Protein AF-A0A536SD95-F1 (afdb_monomer_lite)

Radius of gyration: 27.71 Å; chains: 1; bounding box: 67×30×99 Å

pLDDT: mean 90.05, std 9.49, range [51.19, 98.31]

Secondary structure (DSSP, 8-state):
-HHHHHHHHHHHHHHHHHHHHHHHHHHHHHHHHHHHHHHHHHHHHHHHHHHHHTTS---HHHHHHHHHHHHHHHHHHHHHHHHS--TT-HHHHHHHHHHHHHHHHHHHHHHHHHHHHHHHHHHHHHHHHHHHH-SS--HHHHHHHHHHHHHHHHHHHHHHHHHHHHHHHHHHHHHHHHHHHHHH-GGGSPPHHHHHHHHHHHHHHHHHHHHHHHHHHHHT---

Foldseek 3Di:
DVVVVVVVVVVVVVVVVVVVVVVVLVVLLVVLLVLLLVLQLLLQVLLQVLLCLVVDPDDLVVNLVSLVVSLVSLVVSLVVLVVDDCVSPVLLSVLSNLLSVLSSQLSNLSSQLSVLVVQLVVLLVVLVCLLPPDPDCDPVSLVVNVVSLVSNVVSLVSNLVSLVSNLVSLVCNVVSLVSNCVRNNNVSHHDNVSSVVSSVVSVVVNVVSVVSSVVSVVSSPDD

Sequence (223 aa):
MTTRTAALLAAALAIAAALGYWGVSAYRKSELQKAVTALVEDTSERLQAAFAIETGTAPADQTVGRLDDHAQEVDKHVLELRGMSASPNRALVDAAEEYMLTVRQILRNQAASHRYRIQVSASDRALRDHMRAAKRRSASWIQEALRAKDRLEKDYFDYRLSAEALARLLESYPDARKKLALHVGGALLADEAAATSARRRALDSARRLAGEVERARQLAAVR

Structure (mmCIF, N/CA/C/O backbone):
data_AF-A0A536SD95-F1
#
_entry.id   AF-A0A536SD95-F1
#
loop_
_atom_site.group_PDB
_atom_site.id
_atom_site.type_symbol
_atom_site.label_atom_id
_atom_site.label_alt_id
_atom_site.label_comp_id
_atom_site.label_asym_id
_atom_site.label_entity_id
_atom_site.label_seq_id
_atom_site.pdbx_PDB_ins_code
_atom_site.Cartn_x
_atom_site.Cartn_y
_atom_site.Cartn_z
_atom_site.occupancy
_atom_site.B_iso_or_equiv
_atom_site.auth_seq_id
_atom_site.auth_comp_id
_atom_site.auth_asym_id
_atom_site.auth_atom_id
_atom_site.pdbx_PDB_model_num
ATOM 1 N N . MET A 1 1 ? 35.211 -13.526 -63.429 1.00 54.09 1 MET A N 1
ATOM 2 C CA . MET A 1 1 ? 35.170 -12.218 -62.725 1.00 54.09 1 MET A CA 1
ATOM 3 C C . MET A 1 1 ? 33.803 -11.887 -62.116 1.00 54.09 1 MET A C 1
ATOM 5 O O . MET A 1 1 ? 33.770 -11.141 -61.150 1.00 54.09 1 MET A O 1
ATOM 9 N N . THR A 1 2 ? 32.700 -12.469 -62.597 1.00 59.84 2 THR A N 1
ATOM 10 C CA . THR A 1 2 ? 31.317 -12.246 -62.118 1.00 59.84 2 THR A CA 1
ATOM 11 C C . THR A 1 2 ? 31.001 -12.808 -60.724 1.00 59.84 2 THR A C 1
ATOM 13 O O . THR A 1 2 ? 30.178 -12.255 -60.005 1.00 59.84 2 THR A O 1
ATOM 16 N N . THR A 1 3 ? 31.675 -13.876 -60.294 1.00 65.00 3 THR A N 1
ATOM 17 C CA . THR A 1 3 ? 31.452 -14.509 -58.980 1.00 65.00 3 THR A CA 1
ATOM 18 C C . THR A 1 3 ? 31.991 -13.690 -57.806 1.00 65.00 3 THR A C 1
ATOM 20 O O . THR A 1 3 ? 31.385 -13.666 -56.738 1.00 65.00 3 THR A O 1
ATOM 23 N N . ARG A 1 4 ? 33.105 -12.970 -57.994 1.00 67.19 4 ARG A N 1
ATOM 24 C CA . ARG A 1 4 ? 33.745 -12.171 -56.934 1.00 67.19 4 ARG A CA 1
ATOM 25 C C . ARG A 1 4 ? 32.971 -10.884 -56.638 1.00 67.19 4 ARG A C 1
ATOM 27 O O . ARG A 1 4 ? 32.841 -10.510 -55.479 1.00 67.19 4 ARG A O 1
ATOM 34 N N . THR A 1 5 ? 32.419 -10.238 -57.663 1.00 71.75 5 THR A N 1
ATOM 35 C CA . THR A 1 5 ? 31.546 -9.064 -57.507 1.00 71.75 5 THR A CA 1
ATOM 36 C C . THR A 1 5 ? 30.199 -9.434 -56.888 1.00 71.75 5 THR A C 1
ATOM 38 O O . THR A 1 5 ? 29.742 -8.729 -55.994 1.00 71.75 5 THR A O 1
ATOM 41 N N . ALA A 1 6 ? 29.605 -10.571 -57.269 1.00 71.12 6 ALA A N 1
ATOM 42 C CA . ALA A 1 6 ? 28.384 -11.078 -56.638 1.00 71.12 6 ALA A CA 1
ATOM 43 C C . ALA A 1 6 ? 28.584 -11.409 -55.145 1.00 71.12 6 ALA A C 1
ATOM 45 O O . ALA A 1 6 ? 27.753 -11.038 -54.318 1.00 71.12 6 ALA A O 1
ATOM 46 N N . ALA A 1 7 ? 29.710 -12.036 -54.781 1.00 74.88 7 ALA A N 1
ATOM 47 C CA . ALA A 1 7 ? 30.043 -12.324 -53.384 1.00 74.88 7 ALA A CA 1
ATOM 48 C C . ALA A 1 7 ? 30.260 -11.048 -52.549 1.00 74.88 7 ALA A C 1
ATOM 50 O O . ALA A 1 7 ? 29.804 -10.974 -51.410 1.00 74.88 7 ALA A O 1
ATOM 51 N N . LEU A 1 8 ? 30.908 -10.024 -53.117 1.00 79.56 8 LEU A N 1
ATOM 52 C CA . LEU A 1 8 ? 31.101 -8.732 -52.450 1.00 79.56 8 LEU A CA 1
ATOM 53 C C . LEU A 1 8 ? 29.779 -7.980 -52.248 1.00 79.56 8 LEU A C 1
ATOM 55 O O . LEU A 1 8 ? 29.567 -7.406 -51.183 1.00 79.56 8 LEU A O 1
ATOM 59 N N . LEU A 1 9 ? 28.873 -8.020 -53.229 1.00 79.12 9 LEU A N 1
ATOM 60 C CA . LEU A 1 9 ? 27.541 -7.422 -53.106 1.00 79.12 9 LEU A CA 1
ATOM 61 C C . LEU A 1 9 ? 26.692 -8.140 -52.052 1.00 79.12 9 LEU A C 1
ATOM 63 O O . LEU A 1 9 ? 26.073 -7.478 -51.225 1.00 79.12 9 LEU A O 1
ATOM 67 N N . ALA A 1 10 ? 26.710 -9.475 -52.026 1.00 80.69 10 ALA A N 1
ATOM 68 C CA . ALA A 1 10 ? 26.014 -10.253 -51.003 1.00 80.69 10 ALA A CA 1
ATOM 69 C C . ALA A 1 10 ? 26.562 -9.970 -49.593 1.00 80.69 10 ALA A C 1
ATOM 71 O O . ALA A 1 10 ? 25.786 -9.777 -48.658 1.00 80.69 10 ALA A O 1
ATOM 72 N N . ALA A 1 11 ? 27.888 -9.875 -49.443 1.00 78.62 11 ALA A N 1
ATOM 73 C CA . ALA A 1 11 ? 28.524 -9.521 -48.176 1.00 78.62 11 ALA A CA 1
ATOM 74 C C . ALA A 1 11 ? 28.156 -8.098 -47.722 1.00 78.62 11 ALA A C 1
ATOM 76 O O . ALA A 1 11 ? 27.801 -7.900 -46.562 1.00 78.62 11 ALA A O 1
ATOM 77 N N . ALA A 1 12 ? 28.173 -7.117 -48.629 1.00 77.94 12 ALA A N 1
ATOM 78 C CA . ALA A 1 12 ? 27.770 -5.745 -48.323 1.00 77.94 12 ALA A CA 1
ATOM 79 C C . ALA A 1 12 ? 26.296 -5.661 -47.890 1.00 77.94 12 ALA A C 1
ATOM 81 O O . ALA A 1 12 ? 25.977 -4.971 -46.922 1.00 77.94 12 ALA A O 1
ATOM 82 N N . LEU A 1 13 ? 25.409 -6.409 -48.555 1.00 81.38 13 LEU A N 1
ATOM 83 C CA . LEU A 1 13 ? 23.988 -6.463 -48.209 1.00 81.38 13 LEU A CA 1
ATOM 84 C C . LEU A 1 13 ? 23.762 -7.119 -46.839 1.00 81.38 13 LEU A C 1
ATOM 86 O O . LEU A 1 13 ? 22.971 -6.620 -46.044 1.00 81.38 13 LEU A O 1
ATOM 90 N N . ALA A 1 14 ? 24.497 -8.194 -46.536 1.00 80.19 14 ALA A N 1
ATOM 91 C CA . ALA A 1 14 ? 24.448 -8.857 -45.236 1.00 80.19 14 ALA A CA 1
ATOM 92 C C . ALA A 1 14 ? 24.933 -7.939 -44.102 1.00 80.19 14 ALA A C 1
ATOM 94 O O . ALA A 1 14 ? 24.302 -7.879 -43.049 1.00 80.19 14 ALA A O 1
ATOM 95 N N . ILE A 1 15 ? 26.009 -7.177 -44.326 1.00 78.44 15 ILE A N 1
ATOM 96 C CA . ILE A 1 15 ? 26.527 -6.202 -43.355 1.00 78.44 15 ILE A CA 1
ATOM 97 C C . ILE A 1 15 ? 25.525 -5.060 -43.148 1.00 78.44 15 ILE A C 1
ATOM 99 O O . ILE A 1 15 ? 25.230 -4.711 -42.007 1.00 78.44 15 ILE A O 1
ATOM 103 N N . ALA A 1 16 ? 24.958 -4.506 -44.223 1.00 74.88 16 ALA A N 1
ATOM 104 C CA . ALA A 1 16 ? 23.955 -3.446 -44.129 1.00 74.88 16 ALA A CA 1
ATOM 105 C C . ALA A 1 16 ? 22.689 -3.918 -43.392 1.00 74.88 16 ALA A C 1
ATOM 107 O O . ALA A 1 16 ? 22.180 -3.210 -42.524 1.00 74.88 16 ALA A O 1
ATOM 108 N N . ALA A 1 17 ? 22.219 -5.136 -43.678 1.00 75.75 17 ALA A N 1
ATOM 109 C CA . ALA A 1 17 ? 21.091 -5.745 -42.979 1.00 75.75 17 ALA A CA 1
ATOM 110 C C . ALA A 1 17 ? 21.399 -5.994 -41.494 1.00 75.75 17 ALA A C 1
ATOM 112 O O . ALA A 1 17 ? 20.564 -5.700 -40.638 1.00 75.75 17 ALA A O 1
ATOM 113 N N . ALA A 1 18 ? 22.605 -6.475 -41.171 1.00 71.75 18 ALA A N 1
ATOM 114 C CA . ALA A 1 18 ? 23.041 -6.665 -39.792 1.00 71.75 18 ALA A CA 1
ATOM 115 C C . ALA A 1 18 ? 23.094 -5.331 -39.032 1.00 71.75 18 ALA A C 1
ATOM 117 O O . ALA A 1 18 ? 22.505 -5.220 -37.960 1.00 71.75 18 ALA A O 1
ATOM 118 N N . LEU A 1 19 ? 23.717 -4.292 -39.595 1.00 77.62 19 LEU A N 1
ATOM 119 C CA . LEU A 1 19 ? 23.784 -2.965 -38.972 1.00 77.62 19 LEU A CA 1
ATOM 120 C C . LEU A 1 19 ? 22.396 -2.331 -38.808 1.00 77.62 19 LEU A C 1
ATOM 122 O O . LEU A 1 19 ? 22.102 -1.771 -37.752 1.00 77.62 19 LEU A O 1
ATOM 126 N N . GLY A 1 20 ? 21.521 -2.474 -39.808 1.00 74.19 20 GLY A N 1
ATOM 127 C CA . GLY A 1 20 ? 20.132 -2.023 -39.732 1.00 74.19 20 GLY A CA 1
ATOM 128 C C . GLY A 1 20 ? 19.352 -2.724 -38.616 1.00 74.19 20 GLY A C 1
ATOM 129 O O . GLY A 1 20 ? 18.688 -2.065 -37.816 1.00 74.19 20 GLY A O 1
ATOM 130 N N . TYR A 1 21 ? 19.483 -4.050 -38.501 1.00 78.38 21 TYR A N 1
ATOM 131 C CA . TYR A 1 21 ? 18.861 -4.827 -37.427 1.00 78.38 21 TYR A CA 1
ATOM 132 C C . TYR A 1 21 ? 19.384 -4.418 -36.043 1.00 78.38 21 TYR A C 1
ATOM 134 O O . TYR A 1 21 ? 18.593 -4.191 -35.125 1.00 78.38 21 TYR A O 1
ATOM 142 N N . TRP A 1 22 ? 20.703 -4.257 -35.896 1.00 80.06 22 TRP A N 1
ATOM 143 C CA . TRP A 1 22 ? 21.323 -3.811 -34.648 1.00 80.06 22 TRP A CA 1
ATOM 144 C C . TRP A 1 22 ? 20.831 -2.420 -34.237 1.00 80.06 22 TRP A C 1
ATOM 146 O O . TRP A 1 22 ? 20.396 -2.252 -33.097 1.00 80.06 22 TRP A O 1
ATOM 156 N N . GLY A 1 23 ? 20.799 -1.459 -35.165 1.00 79.94 23 GLY A N 1
ATOM 157 C CA . GLY A 1 23 ? 20.296 -0.107 -34.909 1.00 79.94 23 GLY A CA 1
ATOM 158 C C . GLY A 1 23 ? 18.837 -0.095 -34.447 1.00 79.94 23 GLY A C 1
ATOM 159 O O . GLY A 1 23 ? 18.516 0.504 -33.420 1.00 79.94 23 GLY A O 1
ATOM 160 N N . VAL A 1 24 ? 17.958 -0.827 -35.141 1.00 82.25 24 VAL A N 1
ATOM 161 C CA . VAL A 1 24 ? 16.538 -0.940 -34.764 1.00 82.25 24 VAL A CA 1
ATOM 162 C C . VAL A 1 24 ? 16.369 -1.646 -33.416 1.00 82.25 24 VAL A C 1
ATOM 164 O O . VAL A 1 24 ? 15.544 -1.227 -32.606 1.00 82.25 24 VAL A O 1
ATOM 167 N N . SER A 1 25 ? 17.146 -2.697 -33.141 1.00 81.81 25 SER A N 1
ATOM 168 C CA . SER A 1 25 ? 17.073 -3.429 -31.870 1.00 81.81 25 SER A CA 1
ATOM 169 C C . SER A 1 25 ? 17.519 -2.574 -30.678 1.00 81.81 25 SER A C 1
ATOM 171 O O . SER A 1 25 ? 16.836 -2.549 -29.652 1.00 81.81 25 SER A O 1
ATOM 173 N N . ALA A 1 26 ? 18.604 -1.808 -30.830 1.00 85.81 26 ALA A N 1
ATOM 174 C CA . ALA A 1 26 ? 19.102 -0.896 -29.808 1.00 85.81 26 ALA A CA 1
ATOM 175 C C . ALA A 1 26 ? 18.113 0.249 -29.556 1.00 85.81 26 ALA A C 1
ATOM 177 O O . ALA A 1 26 ? 17.827 0.569 -28.402 1.00 85.81 26 ALA A O 1
ATOM 178 N N . TYR A 1 27 ? 17.529 0.805 -30.623 1.00 89.12 27 TYR A N 1
ATOM 179 C CA . TYR A 1 27 ? 16.491 1.828 -30.519 1.00 89.12 27 TYR A CA 1
ATOM 180 C C . TYR A 1 27 ? 15.256 1.310 -29.770 1.00 89.12 27 TYR A C 1
ATOM 182 O O . TYR A 1 27 ? 14.852 1.903 -28.774 1.00 89.12 27 TYR A O 1
ATOM 190 N N . ARG A 1 28 ? 14.711 0.149 -30.164 1.00 90.31 28 ARG A N 1
ATOM 191 C CA . ARG A 1 28 ? 13.554 -0.469 -29.486 1.00 90.31 28 ARG A CA 1
ATOM 192 C C . ARG A 1 28 ? 13.826 -0.756 -28.012 1.00 90.31 28 ARG A C 1
ATOM 194 O O . ARG A 1 28 ? 12.944 -0.560 -27.183 1.00 90.31 28 ARG A O 1
ATOM 201 N N . LYS A 1 29 ? 15.037 -1.211 -27.680 1.00 90.88 29 LYS A N 1
ATOM 202 C CA . LYS A 1 29 ? 15.449 -1.437 -26.290 1.00 90.88 29 LYS A CA 1
ATOM 203 C C . LYS A 1 29 ? 15.512 -0.129 -25.498 1.00 90.88 29 LYS A C 1
ATOM 205 O O . LYS A 1 29 ? 15.060 -0.106 -24.359 1.00 90.88 29 LYS A O 1
ATOM 210 N N . SER A 1 30 ? 16.047 0.940 -26.091 1.00 91.75 30 SER A N 1
ATOM 211 C CA . SER A 1 30 ? 16.120 2.259 -25.452 1.00 91.75 30 SER A CA 1
ATOM 212 C C . SER A 1 30 ? 14.734 2.855 -25.211 1.00 91.75 30 SER A C 1
ATOM 214 O O . SER A 1 30 ? 14.469 3.322 -24.107 1.00 91.75 30 SER A O 1
ATOM 216 N N . GLU A 1 31 ? 13.837 2.789 -26.196 1.00 93.88 31 GLU A N 1
ATOM 217 C CA . GLU A 1 31 ? 12.466 3.291 -26.054 1.00 93.88 31 GLU A CA 1
ATOM 218 C C . GLU A 1 31 ? 11.676 2.498 -25.008 1.00 93.88 31 GLU A C 1
ATOM 220 O O . GLU A 1 31 ? 11.050 3.100 -24.138 1.00 93.88 31 GLU A O 1
ATOM 225 N N . LEU A 1 32 ? 11.788 1.162 -25.009 1.00 94.00 32 LEU A N 1
ATOM 226 C CA . LEU A 1 32 ? 11.207 0.331 -23.951 1.00 94.00 32 LEU A CA 1
ATOM 227 C C . LEU A 1 32 ? 11.755 0.730 -22.577 1.00 94.00 32 LEU A C 1
ATOM 229 O O . LEU A 1 32 ? 10.989 0.891 -21.635 1.00 94.00 32 LEU A O 1
ATOM 233 N N . GLN A 1 33 ? 13.072 0.908 -22.455 1.00 95.06 33 GLN A N 1
ATOM 234 C CA . GLN A 1 33 ? 13.683 1.272 -21.182 1.00 95.06 33 GLN A CA 1
ATOM 235 C C . GLN A 1 33 ? 13.178 2.623 -20.673 1.00 95.06 33 GLN A C 1
ATOM 237 O O . GLN A 1 33 ? 12.843 2.720 -19.501 1.00 95.06 33 GLN A O 1
ATOM 242 N N . LYS A 1 34 ? 13.066 3.642 -21.532 1.00 95.62 34 LYS A N 1
ATOM 243 C CA . LYS A 1 34 ? 12.510 4.948 -21.143 1.00 95.62 34 LYS A CA 1
ATOM 244 C C . LYS A 1 34 ? 11.062 4.833 -20.669 1.00 95.62 34 LYS A C 1
ATOM 246 O O . LYS A 1 34 ? 10.736 5.371 -19.617 1.00 95.62 34 LYS A O 1
ATOM 251 N N . ALA A 1 35 ? 10.223 4.118 -21.420 1.00 96.44 35 ALA A N 1
ATOM 252 C CA . ALA A 1 35 ? 8.810 3.952 -21.091 1.00 96.44 35 ALA A CA 1
ATOM 253 C C . ALA A 1 35 ? 8.620 3.212 -19.757 1.00 96.44 35 ALA A C 1
ATOM 255 O O . ALA A 1 35 ? 7.901 3.688 -18.883 1.00 96.44 35 ALA A O 1
ATOM 256 N N . VAL A 1 36 ? 9.329 2.094 -19.557 1.00 97.25 36 VAL A N 1
ATOM 257 C CA . VAL A 1 36 ? 9.274 1.341 -18.294 1.00 97.25 36 VAL A CA 1
ATOM 258 C C . VAL A 1 36 ? 9.801 2.180 -17.131 1.00 97.25 36 VAL A C 1
ATOM 260 O O . VAL A 1 36 ? 9.181 2.197 -16.072 1.00 97.25 36 VAL A O 1
ATOM 263 N N . THR A 1 37 ? 10.911 2.902 -17.316 1.00 96.44 37 THR A N 1
ATOM 264 C CA . THR A 1 37 ? 11.461 3.772 -16.269 1.00 96.44 37 THR A CA 1
ATOM 265 C C . THR A 1 37 ? 10.464 4.849 -15.849 1.00 96.44 37 THR A C 1
ATOM 267 O O . THR A 1 37 ? 10.301 5.047 -1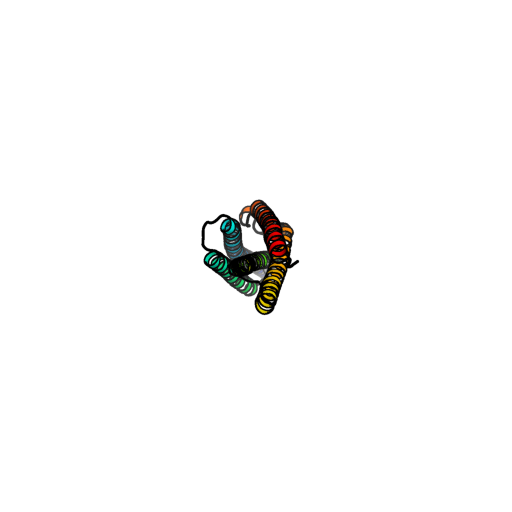4.652 1.00 96.44 37 THR A O 1
ATOM 270 N N . ALA A 1 38 ? 9.751 5.482 -16.786 1.00 97.19 38 ALA A N 1
ATOM 271 C CA . ALA A 1 38 ? 8.742 6.492 -16.459 1.00 97.19 38 ALA A CA 1
ATOM 272 C C . ALA A 1 38 ? 7.589 5.919 -15.612 1.00 97.19 38 ALA A C 1
ATOM 274 O O . ALA A 1 38 ? 7.188 6.522 -14.618 1.00 97.19 38 ALA A O 1
ATOM 275 N N . LEU A 1 39 ? 7.096 4.720 -15.950 1.00 98.00 39 LEU A N 1
ATOM 276 C CA . LEU A 1 39 ? 6.057 4.047 -15.157 1.00 98.00 39 LEU A CA 1
ATOM 277 C C . LEU A 1 39 ? 6.544 3.678 -13.754 1.00 98.00 39 LEU A C 1
ATOM 279 O O . LEU A 1 39 ? 5.796 3.782 -12.778 1.00 98.00 39 LEU A O 1
ATOM 283 N N . VAL A 1 40 ? 7.791 3.221 -13.657 1.00 97.88 40 VAL A N 1
ATOM 284 C CA . VAL A 1 40 ? 8.433 2.848 -12.394 1.00 97.88 40 VAL A CA 1
ATOM 285 C C . VAL A 1 40 ? 8.674 4.070 -11.512 1.00 97.88 40 VAL A C 1
ATOM 287 O O . VAL A 1 40 ? 8.452 3.981 -10.305 1.00 97.88 40 VAL A O 1
ATOM 290 N N . GLU A 1 41 ? 9.111 5.184 -12.091 1.00 97.81 41 GLU A N 1
ATOM 291 C CA . GLU A 1 41 ? 9.349 6.445 -11.391 1.00 97.81 41 GLU A CA 1
ATOM 292 C C . GLU A 1 41 ? 8.052 6.965 -10.765 1.00 97.81 41 GLU A C 1
ATOM 294 O O . GLU A 1 41 ? 7.986 7.072 -9.543 1.00 97.81 41 GLU A O 1
ATOM 299 N N . ASP A 1 42 ? 6.975 7.135 -11.540 1.00 97.75 42 ASP A N 1
ATOM 300 C CA . ASP A 1 42 ? 5.6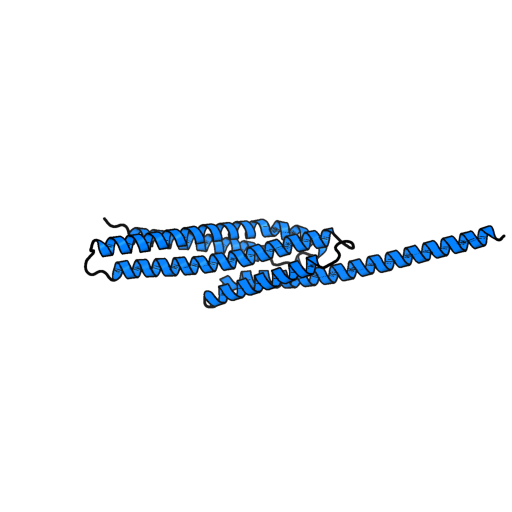89 7.584 -10.981 1.00 97.75 42 ASP A CA 1
ATOM 301 C C . ASP A 1 42 ? 5.131 6.575 -9.950 1.00 97.75 42 ASP A C 1
ATOM 303 O O . ASP A 1 42 ? 4.669 6.961 -8.873 1.00 97.75 42 ASP A O 1
ATOM 307 N N . THR A 1 43 ? 5.263 5.263 -10.194 1.00 98.19 43 THR A N 1
ATOM 308 C CA . THR A 1 43 ? 4.888 4.236 -9.199 1.00 98.19 43 THR A CA 1
ATOM 309 C C . THR A 1 43 ? 5.659 4.410 -7.885 1.00 98.19 43 THR A C 1
ATOM 311 O O . THR A 1 43 ? 5.093 4.267 -6.795 1.00 98.19 43 THR A O 1
ATOM 314 N N . SER A 1 44 ? 6.949 4.727 -7.980 1.00 97.88 44 SER A N 1
ATOM 315 C CA . SER A 1 44 ? 7.832 4.949 -6.837 1.00 97.88 44 SER A CA 1
ATOM 316 C C . SER A 1 44 ? 7.481 6.239 -6.101 1.00 97.88 44 SER A C 1
ATOM 318 O O . SER A 1 44 ? 7.393 6.233 -4.874 1.00 97.88 44 SER A O 1
ATOM 320 N N . GLU A 1 45 ? 7.201 7.325 -6.820 1.00 97.12 45 GLU A N 1
ATOM 321 C CA . GLU A 1 45 ? 6.746 8.591 -6.239 1.00 97.12 45 GLU A CA 1
ATOM 322 C C . GLU A 1 45 ? 5.437 8.419 -5.464 1.00 97.12 45 GLU A C 1
ATOM 324 O O . GLU A 1 45 ? 5.312 8.902 -4.336 1.00 97.12 45 GLU A O 1
ATOM 329 N N . ARG A 1 46 ? 4.479 7.660 -6.009 1.00 97.06 46 ARG A N 1
ATOM 330 C CA . ARG A 1 46 ? 3.216 7.347 -5.323 1.00 97.06 46 ARG A CA 1
ATOM 331 C C . ARG A 1 46 ? 3.429 6.540 -4.053 1.00 97.06 46 ARG A C 1
ATOM 333 O O . ARG A 1 46 ? 2.804 6.830 -3.032 1.00 97.06 46 ARG A O 1
ATOM 340 N N . LEU A 1 47 ? 4.311 5.541 -4.088 1.00 96.88 47 LEU A N 1
ATOM 341 C CA . LEU A 1 47 ? 4.651 4.772 -2.892 1.00 96.88 47 LEU A CA 1
ATOM 342 C C . LEU A 1 47 ? 5.334 5.654 -1.839 1.00 96.88 47 LEU A C 1
ATOM 344 O O . LEU A 1 47 ? 4.986 5.598 -0.659 1.00 96.88 47 LEU A O 1
ATOM 348 N N . GLN A 1 48 ? 6.256 6.515 -2.268 1.00 95.12 48 GLN A N 1
ATOM 349 C CA . GLN A 1 48 ? 6.944 7.456 -1.392 1.00 95.12 48 GLN A CA 1
ATOM 350 C C . GLN A 1 48 ? 5.958 8.440 -0.744 1.00 95.12 48 GLN A C 1
ATOM 352 O O . GLN A 1 48 ? 6.014 8.669 0.468 1.00 95.12 48 GLN A O 1
ATOM 357 N N . ALA A 1 49 ? 5.010 8.972 -1.519 1.00 93.06 49 ALA A N 1
ATOM 358 C CA . ALA A 1 49 ? 3.939 9.823 -1.016 1.00 93.06 49 ALA A CA 1
ATOM 359 C C . ALA A 1 49 ? 3.064 9.073 0.001 1.00 93.06 49 ALA A C 1
ATOM 361 O O . ALA A 1 49 ? 2.775 9.601 1.077 1.00 93.06 49 ALA A O 1
ATOM 362 N N . ALA A 1 50 ? 2.709 7.816 -0.275 1.00 92.75 50 ALA A N 1
ATOM 363 C CA . ALA A 1 50 ? 1.927 6.987 0.639 1.00 92.75 50 ALA A CA 1
ATOM 364 C C . ALA A 1 50 ? 2.637 6.720 1.976 1.00 92.75 50 ALA A C 1
ATOM 366 O O . ALA A 1 50 ? 1.989 6.730 3.029 1.00 92.75 50 ALA A O 1
ATOM 367 N N . PHE A 1 51 ? 3.964 6.566 1.977 1.00 90.75 51 PHE A N 1
ATOM 368 C CA . PHE A 1 51 ? 4.741 6.471 3.216 1.00 90.75 51 PHE A CA 1
ATOM 369 C C . PHE A 1 51 ? 4.679 7.751 4.059 1.00 90.75 51 PHE A C 1
ATOM 371 O O . PHE A 1 51 ? 4.776 7.669 5.287 1.00 90.75 51 PHE A O 1
ATOM 378 N N . ALA A 1 52 ? 4.487 8.914 3.432 1.00 84.44 52 ALA A N 1
ATOM 379 C CA . ALA A 1 52 ? 4.339 10.193 4.120 1.00 84.44 52 ALA A CA 1
ATOM 380 C C . ALA A 1 52 ? 2.912 10.435 4.651 1.00 84.44 52 ALA A C 1
ATOM 382 O O . ALA A 1 52 ? 2.747 11.161 5.633 1.00 84.44 52 ALA A O 1
ATOM 383 N N . ILE A 1 53 ? 1.878 9.804 4.078 1.00 80.19 53 ILE A N 1
ATOM 384 C CA . ILE A 1 53 ? 0.471 10.026 4.467 1.00 80.19 53 ILE A CA 1
ATOM 385 C C . ILE A 1 53 ? 0.217 9.727 5.953 1.00 80.19 53 ILE A C 1
ATOM 387 O O . ILE A 1 53 ? -0.533 10.458 6.600 1.00 80.19 53 ILE A O 1
ATOM 391 N N . GLU A 1 54 ? 0.882 8.725 6.533 1.00 63.50 54 GLU A N 1
ATOM 392 C CA . GLU A 1 54 ? 0.738 8.392 7.962 1.00 63.50 54 GLU A CA 1
ATOM 393 C C . GLU A 1 54 ? 1.226 9.496 8.916 1.00 63.50 54 GLU A C 1
ATOM 395 O O . GLU A 1 54 ? 0.873 9.485 10.095 1.00 63.50 54 GLU A O 1
ATOM 400 N N . THR A 1 55 ? 2.032 10.441 8.424 1.00 55.44 55 THR A N 1
ATOM 401 C CA . THR A 1 55 ? 2.531 11.595 9.193 1.00 55.44 55 THR A CA 1
ATOM 402 C C . THR A 1 55 ? 1.667 12.847 9.034 1.00 55.44 55 THR A C 1
ATOM 404 O O . THR A 1 55 ? 1.883 13.838 9.728 1.00 55.44 55 THR A O 1
ATOM 407 N N . GLY A 1 56 ? 0.684 12.812 8.130 1.00 57.34 56 GLY A N 1
ATOM 408 C CA . GLY A 1 56 ? -0.181 13.947 7.837 1.00 57.34 56 GLY A CA 1
ATOM 409 C C . GLY A 1 56 ? -1.302 14.146 8.860 1.00 57.34 56 GLY A C 1
ATOM 410 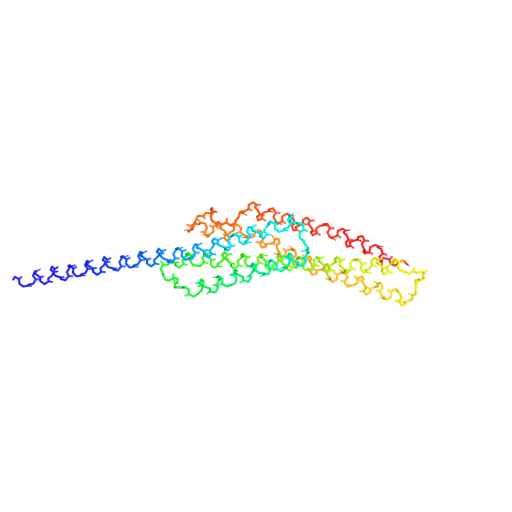O O . GLY A 1 56 ? -1.728 13.223 9.550 1.00 57.34 56 GLY A O 1
ATOM 411 N N . THR A 1 57 ? -1.837 15.366 8.908 1.00 59.22 57 THR A N 1
ATOM 412 C CA . THR A 1 57 ? -2.984 15.759 9.751 1.00 59.22 57 THR A CA 1
ATOM 413 C C . THR A 1 57 ? -4.341 15.574 9.061 1.00 59.22 57 THR A C 1
ATOM 415 O O . THR A 1 57 ? -5.372 15.976 9.598 1.00 59.22 57 THR A O 1
ATOM 418 N N . ALA A 1 58 ? -4.357 14.992 7.859 1.00 69.88 58 ALA A N 1
ATOM 419 C CA . ALA A 1 58 ? -5.561 14.874 7.047 1.00 69.88 58 ALA A CA 1
ATOM 420 C C . ALA A 1 58 ? -6.612 13.940 7.686 1.00 69.88 58 ALA A C 1
ATOM 422 O O . ALA A 1 58 ? -6.244 12.940 8.314 1.00 69.88 58 ALA A O 1
ATOM 423 N N . PRO A 1 59 ? -7.917 14.207 7.477 1.00 75.56 59 PRO A N 1
ATOM 424 C CA . PRO A 1 59 ? -8.989 13.318 7.914 1.00 75.56 59 PRO A CA 1
ATOM 425 C C . PRO A 1 59 ? -8.815 11.887 7.392 1.00 75.56 59 PRO A C 1
ATOM 427 O O . PRO A 1 59 ? -8.337 11.665 6.277 1.00 75.56 59 PRO A O 1
ATOM 430 N N . ALA A 1 60 ? -9.237 10.906 8.192 1.00 76.31 60 ALA A N 1
ATOM 431 C CA . ALA A 1 60 ? -8.993 9.492 7.913 1.00 76.31 60 ALA A CA 1
ATOM 432 C C . ALA A 1 60 ? -9.608 9.020 6.578 1.00 76.31 60 ALA A C 1
ATOM 434 O O . ALA A 1 60 ? -8.952 8.292 5.836 1.00 76.31 60 ALA A O 1
ATOM 435 N N . ASP A 1 61 ? -10.802 9.504 6.224 1.00 78.00 61 ASP A N 1
ATOM 436 C CA . ASP A 1 61 ? -11.478 9.139 4.969 1.00 78.00 61 ASP A CA 1
ATOM 437 C C . ASP A 1 61 ? -10.751 9.688 3.733 1.00 78.00 61 ASP A C 1
ATOM 439 O O . ASP A 1 61 ? -10.587 8.986 2.737 1.00 78.00 61 ASP A O 1
ATOM 443 N N . GLN A 1 62 ? -10.221 10.913 3.816 1.00 85.06 62 GLN A N 1
ATOM 444 C CA . GLN A 1 62 ? -9.404 11.503 2.747 1.00 85.06 62 GLN A CA 1
ATOM 445 C C . GLN A 1 62 ? -8.066 10.770 2.588 1.00 85.06 62 GLN A C 1
ATOM 447 O O . GLN A 1 62 ? -7.504 10.695 1.499 1.00 85.06 62 GLN A O 1
ATOM 452 N N . THR A 1 63 ? -7.530 10.227 3.680 1.00 87.38 63 THR A N 1
ATOM 453 C CA . THR A 1 63 ? -6.330 9.386 3.655 1.00 87.38 63 THR A CA 1
ATOM 454 C C . THR A 1 63 ? -6.585 8.058 2.946 1.00 87.38 63 THR A C 1
ATOM 456 O O . THR A 1 63 ? -5.778 7.671 2.105 1.00 87.38 63 THR A O 1
ATOM 459 N N . VAL A 1 64 ? -7.712 7.396 3.222 1.00 91.12 64 VAL A N 1
ATOM 460 C CA . VAL A 1 64 ? -8.106 6.168 2.515 1.00 91.12 64 VAL A CA 1
ATOM 461 C C . VAL A 1 64 ? -8.288 6.437 1.021 1.00 91.12 64 VAL A C 1
ATOM 463 O O . VAL A 1 64 ? -7.671 5.739 0.222 1.00 91.12 64 VAL A O 1
ATOM 466 N N . GLY A 1 65 ? -9.047 7.479 0.658 1.00 91.50 65 GLY A N 1
ATOM 467 C CA . GLY A 1 65 ? -9.281 7.840 -0.744 1.00 91.50 65 GLY A CA 1
ATOM 468 C C . GLY A 1 65 ? -7.980 8.065 -1.517 1.00 91.50 65 GLY A C 1
ATOM 469 O O . GLY A 1 65 ? -7.764 7.435 -2.543 1.00 91.50 65 GLY A O 1
ATOM 470 N N . ARG A 1 66 ? -7.041 8.846 -0.964 1.00 92.44 66 ARG A N 1
ATOM 471 C CA . ARG A 1 66 ? -5.732 9.074 -1.605 1.00 92.44 66 ARG A CA 1
ATOM 472 C C . ARG A 1 66 ? -4.921 7.792 -1.808 1.00 92.44 66 ARG A C 1
ATOM 474 O O . ARG A 1 66 ? -4.261 7.641 -2.831 1.00 92.44 66 ARG A O 1
ATOM 481 N N . LEU A 1 67 ? -4.941 6.871 -0.842 1.00 94.06 67 LEU A N 1
ATOM 482 C CA . LEU A 1 67 ? -4.239 5.588 -0.970 1.00 94.06 67 LEU A CA 1
ATOM 483 C C . LEU A 1 67 ? -4.873 4.701 -2.049 1.00 94.06 67 LEU A C 1
ATOM 485 O O . LEU A 1 67 ? -4.149 4.032 -2.788 1.00 94.06 67 LEU A O 1
ATOM 489 N N . ASP A 1 68 ? -6.203 4.709 -2.157 1.00 94.81 68 ASP A N 1
ATOM 490 C CA . ASP A 1 68 ? -6.908 4.009 -3.230 1.00 94.81 68 ASP A CA 1
ATOM 491 C C . ASP A 1 68 ? -6.597 4.616 -4.596 1.00 94.81 68 ASP A C 1
ATOM 493 O O . ASP A 1 68 ? -6.307 3.866 -5.525 1.00 94.81 68 ASP A O 1
ATOM 497 N N . ASP A 1 69 ? -6.591 5.946 -4.707 1.00 96.12 69 ASP A N 1
ATOM 498 C CA . ASP A 1 69 ? -6.253 6.655 -5.942 1.00 96.12 69 ASP A CA 1
ATOM 499 C C . ASP A 1 69 ? -4.831 6.293 -6.391 1.00 96.12 69 ASP A C 1
ATOM 501 O O . ASP A 1 69 ? -4.611 5.901 -7.537 1.00 96.12 69 ASP A O 1
ATOM 505 N N . HIS A 1 70 ? -3.853 6.313 -5.476 1.00 96.88 70 HIS A N 1
ATOM 506 C CA . HIS A 1 70 ? -2.500 5.843 -5.777 1.00 96.88 70 HIS A CA 1
ATOM 507 C C . HIS A 1 70 ? -2.492 4.380 -6.243 1.00 96.88 70 HIS A C 1
ATOM 509 O O . HIS A 1 70 ? -1.833 4.062 -7.231 1.00 96.88 70 HIS A O 1
ATOM 515 N N . ALA A 1 71 ? -3.231 3.489 -5.577 1.00 96.75 71 ALA A N 1
ATOM 516 C CA . ALA A 1 71 ? -3.298 2.082 -5.963 1.00 96.75 71 ALA A CA 1
ATOM 517 C C . ALA A 1 71 ? -3.965 1.856 -7.330 1.00 96.75 71 ALA A C 1
ATOM 519 O O . ALA A 1 71 ? -3.601 0.907 -8.027 1.00 96.75 71 ALA A O 1
ATOM 520 N N . GLN A 1 72 ? -4.949 2.678 -7.698 1.00 97.81 72 GLN A N 1
ATOM 521 C CA . GLN A 1 72 ? -5.620 2.632 -8.998 1.00 97.81 72 GLN A CA 1
ATOM 522 C C . GLN A 1 72 ? -4.704 3.117 -10.119 1.00 97.81 72 GLN A C 1
ATOM 524 O O . GLN A 1 72 ? -4.646 2.477 -11.164 1.00 97.81 72 GLN A O 1
ATOM 529 N N . GLU A 1 73 ? -3.950 4.194 -9.903 1.00 98.00 73 GLU A N 1
ATOM 530 C CA . GLU A 1 73 ? -2.983 4.667 -10.899 1.00 98.00 73 GLU A CA 1
ATOM 531 C C . GLU A 1 73 ? -1.862 3.642 -11.128 1.00 98.00 73 GLU A C 1
ATOM 533 O O . GLU A 1 73 ? -1.552 3.314 -12.271 1.00 98.00 73 GLU A O 1
ATOM 538 N N . VAL A 1 74 ? -1.346 3.002 -10.070 1.00 98.00 74 VAL A N 1
ATOM 539 C CA . VAL A 1 74 ? -0.378 1.900 -10.238 1.00 98.00 74 VAL A CA 1
ATOM 540 C C . VAL A 1 74 ? -0.999 0.704 -10.979 1.00 98.00 74 VAL A C 1
ATOM 542 O O . VAL A 1 74 ? -0.320 0.052 -11.769 1.00 98.00 74 VAL A O 1
ATOM 545 N N . ASP A 1 75 ? -2.291 0.411 -10.785 1.00 97.81 75 ASP A N 1
ATOM 546 C CA . ASP A 1 75 ? -2.999 -0.632 -11.550 1.00 97.81 75 ASP A CA 1
ATOM 547 C C . ASP A 1 75 ? -3.037 -0.303 -13.051 1.00 97.81 75 ASP A C 1
ATOM 549 O O . ASP A 1 75 ? -2.777 -1.181 -13.875 1.00 97.81 75 ASP A O 1
ATOM 553 N N . LYS A 1 76 ? -3.276 0.966 -13.412 1.00 98.06 76 LYS A N 1
ATOM 554 C CA . LYS A 1 76 ? -3.197 1.430 -14.806 1.00 98.06 76 LYS A CA 1
ATOM 555 C C . LYS A 1 76 ? -1.791 1.254 -15.367 1.00 98.06 76 LYS A C 1
ATOM 557 O O . LYS A 1 76 ? -1.653 0.739 -16.471 1.00 98.06 76 LYS A O 1
ATOM 562 N N . HIS A 1 77 ? -0.758 1.587 -14.597 1.00 97.69 77 HIS A N 1
ATOM 563 C CA . HIS A 1 77 ? 0.624 1.420 -15.043 1.00 97.69 77 HIS A CA 1
ATOM 564 C C . HIS A 1 77 ? 0.996 -0.052 -15.256 1.00 97.69 77 HIS A C 1
ATOM 566 O O . HIS A 1 77 ? 1.693 -0.378 -16.213 1.00 97.69 77 HIS A O 1
ATOM 572 N N . VAL A 1 78 ? 0.505 -0.968 -14.413 1.00 97.50 78 VAL A N 1
ATOM 573 C CA . VAL A 1 78 ? 0.689 -2.416 -14.624 1.00 97.50 78 VAL A CA 1
ATOM 574 C C . VAL A 1 78 ? 0.019 -2.866 -15.926 1.00 97.50 78 VAL A C 1
ATOM 576 O O . VAL A 1 78 ? 0.590 -3.665 -16.667 1.00 97.50 78 VAL A O 1
ATOM 579 N N . LEU A 1 79 ? -1.181 -2.362 -16.229 1.00 97.50 79 LEU A N 1
ATOM 580 C CA . LEU A 1 79 ? -1.863 -2.659 -17.492 1.00 97.50 79 LEU A CA 1
ATOM 581 C C . LEU A 1 79 ? -1.111 -2.085 -18.697 1.00 97.50 79 LEU A C 1
ATOM 583 O O . LEU A 1 79 ? -0.975 -2.775 -19.706 1.00 97.50 79 LEU A O 1
ATOM 587 N N . GLU A 1 80 ? -0.589 -0.864 -18.583 1.00 97.25 80 GLU A N 1
ATOM 588 C CA . GLU A 1 80 ? 0.221 -0.234 -19.624 1.00 97.25 80 GLU A CA 1
ATOM 589 C C . GLU A 1 80 ? 1.500 -1.033 -19.893 1.00 97.25 80 GLU A C 1
ATOM 591 O O . GLU A 1 80 ? 1.770 -1.385 -21.041 1.00 97.25 80 GLU A O 1
ATOM 596 N N . LEU A 1 81 ? 2.224 -1.424 -18.838 1.00 96.94 81 LEU A N 1
ATOM 597 C CA . LEU A 1 81 ? 3.416 -2.267 -18.931 1.00 96.94 81 LEU A CA 1
ATOM 598 C C . LEU A 1 81 ? 3.118 -3.598 -19.636 1.00 96.94 81 LEU A C 1
ATOM 600 O O . LEU A 1 81 ? 3.875 -4.019 -20.508 1.00 96.94 81 LEU A O 1
ATOM 604 N N . ARG A 1 82 ? 1.991 -4.244 -19.309 1.00 95.12 82 ARG A N 1
ATOM 605 C CA . ARG A 1 82 ? 1.546 -5.491 -19.961 1.00 95.12 82 ARG A CA 1
ATOM 606 C C . ARG A 1 82 ? 1.166 -5.307 -21.429 1.00 95.12 82 ARG A C 1
ATOM 608 O O . ARG A 1 82 ? 1.205 -6.272 -22.189 1.00 95.12 82 ARG A O 1
ATOM 615 N N . GLY A 1 83 ? 0.789 -4.093 -21.826 1.00 93.62 83 GLY A N 1
ATOM 616 C CA . GLY A 1 83 ? 0.566 -3.724 -23.221 1.00 93.62 83 GLY A CA 1
ATOM 617 C C . GLY A 1 83 ? 1.860 -3.525 -24.017 1.00 93.62 83 GLY A C 1
ATOM 618 O O . GLY A 1 83 ? 1.825 -3.544 -25.249 1.00 93.62 83 GLY A O 1
ATOM 619 N N . MET A 1 84 ? 3.008 -3.357 -23.349 1.00 93.69 84 MET A N 1
ATOM 620 C CA . MET A 1 84 ? 4.305 -3.188 -24.005 1.00 93.69 84 MET A CA 1
ATOM 621 C C . MET A 1 84 ? 4.872 -4.525 -24.499 1.00 93.69 84 MET A C 1
ATOM 623 O O . MET A 1 84 ? 4.704 -5.583 -23.893 1.00 93.69 84 MET A O 1
ATOM 627 N N . SER A 1 85 ? 5.629 -4.487 -25.599 1.00 88.75 85 SER A N 1
ATOM 628 C CA . SER A 1 85 ? 6.388 -5.659 -26.042 1.00 88.75 85 SER A CA 1
ATOM 629 C C . SER A 1 85 ? 7.595 -5.880 -25.129 1.00 88.75 85 SER A C 1
ATOM 631 O O . SER A 1 85 ? 8.534 -5.088 -25.142 1.00 88.75 85 SER A O 1
ATOM 633 N N . ALA A 1 86 ? 7.610 -6.992 -24.390 1.00 90.75 86 ALA A N 1
ATOM 634 C CA . ALA A 1 86 ? 8.737 -7.376 -23.535 1.00 90.75 86 ALA A CA 1
ATOM 635 C C . ALA A 1 86 ? 9.954 -7.912 -24.314 1.00 90.75 86 ALA A C 1
ATOM 637 O O . ALA A 1 86 ? 11.041 -8.043 -23.757 1.00 90.75 86 ALA A O 1
ATOM 638 N N . SER A 1 87 ? 9.804 -8.221 -25.609 1.00 90.19 87 SER A N 1
ATOM 639 C CA . SER A 1 87 ? 10.858 -8.843 -26.427 1.00 90.19 87 SER A CA 1
ATOM 640 C C . SER A 1 87 ? 12.206 -8.097 -26.410 1.00 90.19 87 SER A C 1
ATOM 642 O O . SER A 1 87 ? 13.230 -8.773 -26.290 1.00 90.19 87 SER A O 1
ATOM 644 N N . PRO A 1 88 ? 12.263 -6.750 -26.476 1.00 90.19 88 PRO A N 1
ATOM 645 C CA . PRO A 1 88 ? 13.531 -6.021 -26.451 1.00 90.19 88 PRO A CA 1
ATOM 646 C C . PRO A 1 88 ? 14.296 -6.122 -25.122 1.00 90.19 88 PRO A C 1
ATOM 648 O O . PRO A 1 88 ? 15.521 -5.983 -25.119 1.00 90.19 88 PRO A O 1
ATOM 651 N N . ASN A 1 89 ? 13.603 -6.327 -23.994 1.00 92.56 89 ASN A N 1
ATOM 652 C CA . ASN A 1 89 ? 14.225 -6.469 -22.676 1.00 92.56 89 ASN A CA 1
ATOM 653 C C . ASN A 1 89 ? 13.274 -7.111 -21.651 1.00 92.56 89 ASN A C 1
ATOM 655 O O . ASN A 1 89 ? 12.716 -6.436 -20.786 1.00 92.56 89 ASN A O 1
ATOM 659 N N . ARG A 1 90 ? 13.106 -8.432 -21.736 1.00 94.44 90 ARG A N 1
ATOM 660 C CA . ARG A 1 90 ? 12.153 -9.165 -20.893 1.00 94.44 90 ARG A CA 1
ATOM 661 C C . ARG A 1 90 ? 12.470 -9.068 -19.401 1.00 94.44 90 ARG A C 1
ATOM 663 O O . ARG A 1 90 ? 11.565 -8.866 -18.610 1.00 94.44 90 ARG A O 1
ATOM 670 N N . ALA A 1 91 ? 13.749 -9.146 -19.031 1.00 95.25 91 ALA A N 1
ATOM 671 C CA . ALA A 1 91 ? 14.170 -9.079 -17.631 1.00 95.25 91 ALA A CA 1
ATOM 672 C C . ALA A 1 91 ? 13.763 -7.756 -16.957 1.00 95.25 91 ALA A C 1
ATOM 674 O O . ALA A 1 91 ? 13.289 -7.771 -15.827 1.00 95.25 91 ALA A O 1
ATOM 675 N N . LEU A 1 92 ? 13.892 -6.627 -17.670 1.00 96.12 92 LEU A N 1
ATOM 676 C CA . LEU A 1 92 ? 13.431 -5.326 -17.180 1.00 96.12 92 LEU A CA 1
ATOM 677 C C . LEU A 1 92 ? 11.910 -5.308 -16.977 1.00 96.12 92 LEU A C 1
ATOM 679 O O . LEU A 1 92 ? 11.454 -4.838 -15.942 1.00 96.12 92 LEU A O 1
ATOM 683 N N . VAL A 1 93 ? 11.141 -5.802 -17.953 1.00 97.38 93 VAL A N 1
ATOM 684 C CA . VAL A 1 93 ? 9.671 -5.801 -17.881 1.00 97.38 93 VAL A CA 1
ATOM 685 C C . VAL A 1 93 ? 9.174 -6.703 -16.753 1.00 97.38 93 VAL A C 1
ATOM 687 O O . VAL A 1 93 ? 8.361 -6.258 -15.952 1.00 97.38 93 VAL A O 1
ATOM 690 N N . ASP A 1 94 ? 9.718 -7.916 -16.628 1.00 96.88 94 ASP A N 1
ATOM 691 C CA . ASP A 1 94 ? 9.348 -8.859 -15.567 1.00 96.88 94 ASP A CA 1
ATOM 692 C C . ASP A 1 94 ? 9.675 -8.274 -14.172 1.00 96.88 94 ASP A C 1
ATOM 694 O O . ASP A 1 94 ? 8.851 -8.330 -13.257 1.00 96.88 94 ASP A O 1
ATOM 698 N N . ALA A 1 95 ? 10.851 -7.649 -14.006 1.00 97.62 95 ALA A N 1
ATOM 699 C CA . ALA A 1 95 ? 11.239 -7.003 -12.748 1.00 97.62 95 ALA A CA 1
ATOM 700 C C . ALA A 1 95 ? 10.387 -5.761 -12.426 1.00 97.62 95 ALA A C 1
ATOM 702 O O . ALA A 1 95 ? 10.058 -5.524 -11.262 1.00 97.62 95 ALA A O 1
ATOM 703 N N . ALA A 1 96 ? 10.027 -4.968 -13.441 1.00 98.00 96 ALA A N 1
ATOM 704 C CA . ALA A 1 96 ? 9.152 -3.811 -13.281 1.00 98.00 96 ALA A CA 1
ATOM 705 C C . ALA A 1 96 ? 7.735 -4.240 -12.889 1.00 98.00 96 ALA A C 1
ATOM 707 O O . ALA A 1 96 ? 7.163 -3.672 -11.961 1.00 98.00 96 ALA A O 1
ATOM 708 N N . GLU A 1 97 ? 7.197 -5.286 -13.520 1.00 97.75 97 GLU A N 1
ATOM 709 C CA . GLU A 1 97 ? 5.883 -5.822 -13.179 1.00 97.75 97 GLU A CA 1
ATOM 710 C C . GLU A 1 97 ? 5.852 -6.330 -11.731 1.00 97.75 97 GLU A C 1
ATOM 712 O O . GLU A 1 97 ? 4.951 -5.961 -10.975 1.00 97.75 97 GLU A O 1
ATOM 717 N N . GLU A 1 98 ? 6.852 -7.114 -11.311 1.00 97.81 98 GLU A N 1
ATOM 718 C CA . GLU A 1 98 ? 6.963 -7.599 -9.928 1.00 97.81 98 GLU A CA 1
ATOM 719 C C . GLU A 1 98 ? 6.998 -6.436 -8.920 1.00 97.81 98 GLU A C 1
ATOM 721 O O . GLU A 1 98 ? 6.274 -6.449 -7.916 1.00 97.81 98 GLU A O 1
ATOM 726 N N . TYR A 1 99 ? 7.797 -5.403 -9.200 1.00 98.25 99 TYR A N 1
ATOM 727 C CA . TYR A 1 99 ? 7.879 -4.205 -8.367 1.00 98.25 99 TYR A CA 1
ATOM 728 C C . TYR A 1 99 ? 6.535 -3.478 -8.277 1.00 98.25 99 TYR A C 1
ATOM 730 O O . TYR A 1 99 ? 6.038 -3.231 -7.178 1.00 98.25 99 TYR A O 1
ATOM 738 N N . MET A 1 100 ? 5.906 -3.177 -9.413 1.00 98.31 100 MET A N 1
ATOM 739 C CA . MET A 1 100 ? 4.658 -2.412 -9.465 1.00 98.31 100 MET A CA 1
ATOM 740 C C . MET A 1 100 ? 3.491 -3.172 -8.827 1.00 98.31 100 MET A C 1
ATOM 742 O O . MET A 1 100 ? 2.681 -2.578 -8.112 1.00 98.31 100 MET A O 1
ATOM 746 N N . LEU A 1 101 ? 3.430 -4.497 -8.996 1.00 97.94 101 LEU A N 1
ATOM 747 C CA . LEU A 1 101 ? 2.469 -5.345 -8.289 1.00 97.94 101 LEU A CA 1
ATOM 748 C C . LEU A 1 101 ? 2.695 -5.315 -6.774 1.00 97.94 101 LEU A C 1
ATOM 750 O O . LEU A 1 101 ? 1.726 -5.221 -6.017 1.00 97.94 101 LEU A O 1
ATOM 754 N N . THR A 1 102 ? 3.954 -5.338 -6.332 1.00 98.00 102 THR A N 1
ATOM 755 C CA . THR A 1 102 ? 4.309 -5.211 -4.911 1.00 98.00 102 THR A CA 1
ATOM 756 C C . THR A 1 102 ? 3.864 -3.857 -4.356 1.00 98.00 102 THR A C 1
ATOM 758 O O . THR A 1 102 ? 3.176 -3.811 -3.334 1.00 98.00 102 THR A O 1
ATOM 761 N N . VAL A 1 103 ? 4.162 -2.757 -5.057 1.00 98.06 103 VAL A N 1
ATOM 762 C CA . VAL A 1 103 ? 3.733 -1.400 -4.678 1.00 98.06 103 VAL A CA 1
ATOM 763 C C . VAL A 1 103 ? 2.211 -1.301 -4.584 1.00 98.06 103 VAL A C 1
ATOM 765 O O . VAL A 1 103 ? 1.675 -0.871 -3.562 1.00 98.06 103 VAL A O 1
ATOM 768 N N . ARG A 1 104 ? 1.492 -1.765 -5.608 1.00 97.44 104 ARG A N 1
ATOM 769 C CA . ARG A 1 104 ? 0.024 -1.810 -5.624 1.00 97.44 104 ARG A CA 1
ATOM 770 C C . ARG A 1 104 ? -0.534 -2.567 -4.422 1.00 97.44 104 ARG A C 1
ATOM 772 O O . ARG A 1 104 ? -1.497 -2.118 -3.799 1.00 97.44 104 ARG A O 1
ATOM 779 N N . GLN A 1 105 ? 0.049 -3.719 -4.099 1.00 97.06 105 GLN A N 1
ATOM 780 C CA . GLN A 1 105 ? -0.379 -4.537 -2.969 1.00 97.06 105 GLN A CA 1
ATOM 781 C C . GLN A 1 105 ? -0.149 -3.802 -1.639 1.00 97.06 105 GLN A C 1
ATOM 783 O O . GLN A 1 105 ? -1.038 -3.826 -0.784 1.00 97.06 105 GLN A O 1
ATOM 788 N N . ILE A 1 106 ? 0.988 -3.114 -1.478 1.00 97.44 106 ILE A N 1
ATOM 789 C CA . ILE A 1 106 ? 1.285 -2.277 -0.304 1.00 97.44 106 ILE A CA 1
ATOM 790 C C . ILE A 1 106 ? 0.236 -1.171 -0.161 1.00 97.44 106 ILE A C 1
ATOM 792 O O . ILE A 1 106 ? -0.397 -1.081 0.889 1.00 97.44 106 ILE A O 1
ATOM 796 N N . LEU A 1 107 ? -0.015 -0.394 -1.220 1.00 96.81 107 LEU A N 1
ATOM 797 C CA . LEU A 1 107 ? -0.972 0.720 -1.203 1.00 96.81 107 LEU A CA 1
ATOM 798 C C . LEU A 1 107 ? -2.384 0.259 -0.817 1.00 96.81 107 LEU A C 1
ATOM 800 O O . LEU A 1 107 ? -3.011 0.833 0.075 1.00 96.81 107 LEU A O 1
ATOM 804 N N . ARG A 1 108 ? -2.865 -0.839 -1.416 1.00 96.25 108 ARG A N 1
ATOM 805 C CA . ARG A 1 108 ? -4.184 -1.410 -1.094 1.00 96.25 108 ARG A CA 1
ATOM 806 C C . ARG A 1 108 ? -4.277 -1.900 0.347 1.00 96.25 108 ARG A C 1
ATOM 808 O O . ARG A 1 108 ? -5.295 -1.677 1.000 1.00 96.25 108 ARG A O 1
ATOM 815 N N . ASN A 1 109 ? -3.236 -2.562 0.853 1.00 95.62 109 ASN A N 1
ATOM 816 C CA . ASN A 1 109 ? -3.226 -3.052 2.234 1.00 95.62 109 ASN A CA 1
ATOM 817 C C . ASN A 1 109 ? -3.090 -1.916 3.246 1.00 95.62 109 ASN A C 1
ATOM 819 O O . ASN A 1 109 ? -3.680 -1.989 4.322 1.00 95.62 109 ASN A O 1
ATOM 823 N N . GLN A 1 110 ? -2.386 -0.842 2.894 1.00 94.75 110 GLN A N 1
ATOM 824 C CA . GLN A 1 110 ? -2.342 0.370 3.699 1.00 94.75 110 GLN A CA 1
ATOM 825 C C . GLN A 1 110 ? -3.732 1.015 3.771 1.00 94.75 110 GLN A C 1
ATOM 827 O O . GLN A 1 110 ? -4.229 1.259 4.871 1.00 94.75 110 GLN A O 1
ATOM 832 N N . ALA A 1 111 ? -4.414 1.191 2.633 1.00 94.00 111 ALA A N 1
ATOM 833 C CA . ALA A 1 111 ? -5.787 1.702 2.596 1.00 94.00 111 ALA A CA 1
ATOM 834 C C . ALA A 1 111 ? -6.747 0.831 3.426 1.00 94.00 111 ALA A C 1
ATOM 836 O O . ALA A 1 111 ? -7.513 1.346 4.241 1.00 94.00 111 ALA A O 1
ATOM 837 N N . ALA A 1 112 ? -6.685 -0.496 3.265 1.00 93.94 112 ALA A N 1
ATOM 838 C CA . ALA A 1 112 ? -7.493 -1.441 4.037 1.00 93.94 112 ALA A CA 1
ATOM 839 C C . ALA A 1 112 ? -7.229 -1.332 5.548 1.00 93.94 112 ALA A C 1
ATOM 841 O O . ALA A 1 112 ? -8.174 -1.186 6.321 1.00 93.94 112 ALA A O 1
ATOM 842 N N . SER A 1 113 ? -5.962 -1.306 5.965 1.00 92.94 113 SER A N 1
ATOM 843 C CA . SER A 1 113 ? -5.571 -1.154 7.372 1.00 92.94 113 SER A CA 1
ATOM 844 C C . SER A 1 113 ? -6.130 0.140 7.977 1.00 92.94 113 SER A C 1
ATOM 846 O O . SER A 1 113 ? -6.680 0.129 9.082 1.00 92.94 113 SER A O 1
ATOM 848 N N . HIS A 1 114 ? -6.089 1.249 7.228 1.00 91.81 114 HIS A N 1
ATOM 849 C CA . HIS A 1 114 ? -6.711 2.509 7.641 1.00 91.81 114 HIS A CA 1
ATOM 850 C C . HIS A 1 114 ? -8.234 2.399 7.779 1.00 91.81 114 HIS A C 1
ATOM 852 O O . HIS A 1 114 ? -8.770 2.835 8.800 1.00 91.81 114 HIS A O 1
ATOM 858 N N . ARG A 1 115 ? -8.932 1.782 6.816 1.00 93.75 115 ARG A N 1
ATOM 859 C CA . ARG A 1 115 ? -10.388 1.560 6.902 1.00 93.75 115 ARG A CA 1
ATOM 860 C C . ARG A 1 115 ? -10.767 0.743 8.134 1.00 93.75 115 ARG A C 1
ATOM 862 O O . ARG A 1 115 ? -11.641 1.157 8.893 1.00 93.75 115 ARG A O 1
ATOM 869 N N . TYR A 1 116 ? -10.085 -0.374 8.377 1.00 94.50 116 TYR A N 1
ATOM 870 C CA . TYR A 1 116 ? -10.370 -1.215 9.539 1.00 94.50 116 TYR A CA 1
ATOM 871 C C . TYR A 1 116 ? -10.073 -0.493 10.854 1.00 94.50 116 TYR A C 1
ATOM 873 O O . TYR A 1 116 ? -10.842 -0.595 11.805 1.00 94.50 116 TYR A O 1
ATOM 881 N N . ARG A 1 117 ? -9.018 0.326 10.913 1.00 92.06 117 ARG A N 1
ATOM 882 C CA . ARG A 1 117 ? -8.740 1.153 12.095 1.00 92.06 117 ARG A CA 1
ATOM 883 C C . ARG A 1 117 ? -9.871 2.145 12.393 1.00 92.06 117 ARG A C 1
ATOM 885 O O . ARG A 1 117 ? -10.185 2.365 13.565 1.00 92.06 117 ARG A O 1
ATOM 892 N N . ILE A 1 118 ? -10.479 2.744 11.366 1.00 92.19 118 ILE A N 1
ATOM 893 C CA . ILE A 1 118 ? -11.648 3.626 11.524 1.00 92.19 118 ILE A CA 1
ATOM 894 C C . ILE A 1 118 ? -12.826 2.836 12.111 1.00 92.19 118 ILE A C 1
ATOM 896 O O . ILE A 1 118 ? -13.445 3.302 13.067 1.00 92.19 118 ILE A O 1
ATOM 900 N N . GLN A 1 119 ? -13.086 1.627 11.602 1.00 94.50 119 GLN A N 1
ATOM 901 C CA . GLN A 1 119 ? -14.154 0.748 12.097 1.00 94.50 119 GLN A CA 1
ATOM 902 C C . GLN A 1 119 ? -13.944 0.356 13.563 1.00 94.50 119 GLN A C 1
ATOM 904 O O . GLN A 1 119 ? -14.835 0.575 14.380 1.00 94.50 119 GLN A O 1
ATOM 909 N N . VAL A 1 120 ? -12.736 -0.087 13.936 1.00 94.88 120 VAL A N 1
ATOM 910 C CA . VAL A 1 120 ? -12.391 -0.387 15.338 1.00 94.88 120 VAL A CA 1
ATOM 911 C C . VAL A 1 120 ? -12.622 0.827 16.233 1.00 94.88 120 VAL A C 1
ATOM 913 O O . VAL A 1 120 ? -13.219 0.705 17.299 1.00 94.88 120 VAL A O 1
ATOM 916 N N . SER A 1 121 ? -12.191 2.012 15.792 1.00 92.44 121 SER A N 1
ATOM 917 C CA . SER A 1 121 ? -12.359 3.253 16.559 1.00 92.44 121 SER A CA 1
ATOM 918 C C . SER A 1 121 ? -13.837 3.620 16.743 1.00 92.44 121 SER A C 1
ATOM 920 O O . SER A 1 121 ? -14.233 4.111 17.801 1.00 92.44 121 SER A O 1
ATOM 922 N N . ALA A 1 122 ? -14.667 3.388 15.723 1.00 93.88 122 ALA A N 1
ATOM 923 C CA . ALA A 1 122 ? -16.107 3.605 15.794 1.00 93.88 122 ALA A CA 1
ATOM 924 C C . ALA A 1 122 ? -16.784 2.603 16.743 1.00 93.88 122 ALA A C 1
ATOM 926 O O . ALA A 1 122 ? -17.583 3.014 17.587 1.00 93.88 122 ALA A O 1
ATOM 927 N N . SER A 1 123 ? -16.425 1.321 16.659 1.00 94.94 123 SER A N 1
ATOM 928 C CA . SER A 1 123 ? -16.953 0.260 17.522 1.00 94.94 123 SER A CA 1
ATOM 929 C C . SER A 1 123 ? -16.510 0.410 18.983 1.00 94.94 123 SER A C 1
ATOM 931 O O . SER A 1 123 ? -17.329 0.220 19.882 1.00 94.94 123 SER A O 1
ATOM 933 N N . ASP A 1 124 ? -15.269 0.837 19.247 1.00 94.50 124 ASP A N 1
ATOM 934 C CA . ASP A 1 124 ? -14.791 1.158 20.602 1.00 94.50 124 ASP A CA 1
ATOM 935 C C . ASP A 1 124 ? -15.589 2.321 21.201 1.00 94.50 124 ASP A C 1
ATOM 937 O O . ASP A 1 124 ? -16.091 2.216 22.323 1.00 94.50 124 ASP A O 1
ATOM 941 N N . ARG A 1 125 ? -15.784 3.404 20.436 1.00 93.62 125 ARG A N 1
ATOM 942 C CA . ARG A 1 125 ? -16.597 4.544 20.878 1.00 93.62 125 ARG A CA 1
ATOM 943 C C . ARG A 1 125 ? -18.035 4.121 21.170 1.00 93.62 125 ARG A C 1
ATOM 945 O O . ARG A 1 125 ? -18.537 4.414 22.251 1.00 93.62 125 ARG A O 1
ATOM 952 N N . ALA A 1 126 ? -18.665 3.385 20.254 1.00 93.75 126 ALA A N 1
ATOM 953 C CA . ALA A 1 126 ? -20.032 2.902 20.422 1.00 93.75 126 ALA A CA 1
ATOM 954 C C . ALA A 1 126 ? -20.183 2.020 21.672 1.00 93.75 126 ALA A C 1
ATOM 956 O O . ALA A 1 126 ? -21.143 2.182 22.426 1.00 93.75 126 ALA A O 1
ATOM 957 N N . LEU A 1 127 ? -19.220 1.128 21.933 1.00 93.88 127 LEU A N 1
ATOM 958 C CA . LEU A 1 127 ? -19.208 0.318 23.148 1.00 93.88 127 LEU A CA 1
ATOM 959 C C . LEU A 1 127 ? -19.081 1.197 24.397 1.00 93.88 127 LEU A C 1
ATOM 961 O O . LEU A 1 127 ? -19.872 1.056 25.326 1.00 93.88 127 LEU A O 1
ATOM 965 N N . ARG A 1 128 ? -18.124 2.129 24.434 1.00 92.31 128 ARG A N 1
ATOM 966 C CA . ARG A 1 128 ? -17.936 3.029 25.587 1.00 92.31 128 ARG A CA 1
ATOM 967 C C . ARG A 1 128 ? -19.172 3.874 25.867 1.00 92.31 128 ARG A C 1
ATOM 969 O O . ARG A 1 128 ? -19.540 4.031 27.030 1.00 92.31 128 ARG A O 1
ATOM 976 N N . ASP A 1 129 ? -19.807 4.399 24.829 1.00 92.81 129 ASP A N 1
ATOM 977 C CA . ASP A 1 129 ? -21.003 5.225 24.964 1.00 92.81 129 ASP A CA 1
ATOM 978 C C . ASP A 1 129 ? -22.190 4.391 25.461 1.00 92.81 129 ASP A C 1
ATOM 980 O O . ASP A 1 129 ? -22.866 4.805 26.406 1.00 92.81 129 ASP A O 1
ATOM 984 N N . HIS A 1 130 ? -22.366 3.165 24.952 1.00 92.25 130 HIS A N 1
ATOM 985 C CA . HIS A 1 130 ? -23.357 2.210 25.471 1.00 92.25 130 HIS A CA 1
ATOM 986 C C . HIS A 1 130 ? -23.133 1.875 26.951 1.00 92.25 130 HIS A C 1
ATOM 988 O O . HIS A 1 130 ? -24.076 1.824 27.747 1.00 92.25 130 HIS A O 1
ATOM 994 N N . MET A 1 131 ? -21.869 1.691 27.344 1.00 90.00 131 MET A N 1
ATOM 995 C CA . MET A 1 131 ? -21.496 1.407 28.730 1.00 90.00 131 MET A CA 1
ATOM 996 C C . MET A 1 131 ? -21.749 2.595 29.670 1.00 90.00 131 MET A C 1
ATOM 998 O O . MET A 1 131 ? -22.056 2.383 30.843 1.00 90.00 131 MET A O 1
ATOM 1002 N N . ARG A 1 132 ? -21.645 3.834 29.170 1.00 88.94 132 ARG A N 1
ATOM 1003 C CA . ARG A 1 132 ? -21.885 5.072 29.935 1.00 88.94 132 ARG A CA 1
ATOM 1004 C C . ARG A 1 132 ? -23.360 5.461 30.020 1.00 88.94 132 ARG A C 1
ATOM 1006 O O . ARG A 1 132 ? -23.770 6.031 31.026 1.00 88.94 132 ARG A O 1
ATOM 1013 N N . ALA A 1 133 ? -24.147 5.185 28.983 1.00 85.94 133 ALA A N 1
ATOM 1014 C CA . ALA A 1 133 ? -25.530 5.650 28.878 1.00 85.94 133 ALA A CA 1
ATOM 1015 C C . ALA A 1 133 ? -26.497 4.967 29.867 1.00 85.94 133 ALA A C 1
ATOM 1017 O O . ALA A 1 133 ? -27.576 5.494 30.151 1.00 85.94 133 ALA A O 1
ATOM 1018 N N . ALA A 1 134 ? -26.140 3.804 30.418 1.00 77.19 134 ALA A N 1
ATOM 1019 C CA . ALA A 1 134 ? -27.044 3.046 31.275 1.00 77.19 134 ALA A CA 1
ATOM 1020 C C . ALA A 1 134 ? -27.111 3.555 32.718 1.00 77.19 134 ALA A C 1
ATOM 1022 O O . ALA A 1 134 ? -26.181 3.390 33.504 1.00 77.19 134 ALA A O 1
ATOM 1023 N N . LYS A 1 135 ? -28.298 4.038 33.109 1.00 73.81 135 LYS A N 1
ATOM 1024 C CA . LYS A 1 135 ? -28.669 4.250 34.521 1.00 73.81 135 LYS A CA 1
ATOM 1025 C C . LYS A 1 135 ? -28.986 2.939 35.258 1.00 73.81 135 LYS A C 1
ATOM 1027 O O . LYS A 1 135 ? -28.857 2.877 36.476 1.00 73.81 135 LYS A O 1
ATOM 1032 N N . ARG A 1 136 ? -29.417 1.892 34.539 1.00 77.62 136 ARG A N 1
ATOM 1033 C CA . ARG A 1 136 ? -29.740 0.559 35.080 1.00 77.62 136 ARG A CA 1
ATOM 1034 C C . ARG A 1 136 ? -29.399 -0.511 34.036 1.00 77.62 136 ARG A C 1
ATOM 1036 O O . ARG A 1 136 ? -29.744 -0.349 32.870 1.00 77.62 136 ARG A O 1
ATOM 1043 N N . ARG A 1 137 ? -28.725 -1.590 34.443 1.00 84.88 137 ARG A N 1
ATOM 1044 C CA . ARG A 1 137 ? -28.267 -2.673 33.550 1.00 84.88 137 ARG A CA 1
ATOM 1045 C C . ARG A 1 137 ? -29.329 -3.773 33.450 1.00 84.88 137 ARG A C 1
ATOM 1047 O O . ARG A 1 137 ? -29.316 -4.719 34.228 1.00 84.88 137 ARG A O 1
ATOM 1054 N N . SER A 1 138 ? -30.292 -3.609 32.544 1.00 88.12 138 SER A N 1
ATOM 1055 C CA . SER A 1 138 ? -31.318 -4.622 32.255 1.00 88.12 138 SER A CA 1
ATOM 1056 C C . SER A 1 138 ? -30.760 -5.785 31.423 1.00 88.12 138 SER A C 1
ATOM 1058 O O . SER A 1 138 ? -29.696 -5.675 30.816 1.00 88.12 138 SER A O 1
ATOM 1060 N N . ALA A 1 139 ? -31.516 -6.882 31.313 1.00 87.69 139 ALA A N 1
ATOM 1061 C CA . ALA A 1 139 ? -31.173 -7.987 30.416 1.00 87.69 139 ALA A CA 1
ATOM 1062 C C . ALA A 1 139 ? -31.024 -7.533 28.948 1.00 87.69 139 ALA A C 1
ATOM 1064 O O . ALA A 1 139 ? -30.093 -7.960 28.269 1.00 87.69 139 ALA A O 1
ATOM 1065 N N . SER A 1 140 ? -31.885 -6.623 28.472 1.00 89.38 140 SER A N 1
ATOM 1066 C CA . SER A 1 140 ? -31.767 -6.038 27.127 1.00 89.38 140 SER A CA 1
ATOM 1067 C C . SER A 1 140 ? -30.474 -5.238 26.956 1.00 89.38 140 SER A C 1
ATOM 1069 O O . SER A 1 140 ? -29.777 -5.410 25.960 1.00 89.38 140 SER A O 1
ATOM 1071 N N . TRP A 1 141 ? -30.103 -4.442 27.962 1.00 91.94 141 TRP A N 1
ATOM 1072 C CA . TRP A 1 141 ? -28.856 -3.685 27.951 1.00 91.94 141 TRP A CA 1
ATOM 1073 C C . TRP A 1 141 ? -27.625 -4.602 27.907 1.00 91.94 141 TRP A C 1
ATOM 1075 O O . TRP A 1 141 ? -26.684 -4.319 27.165 1.00 91.94 141 TRP A O 1
ATOM 1085 N N . ILE A 1 142 ? -27.639 -5.714 28.659 1.00 90.75 142 ILE A N 1
ATOM 1086 C CA . ILE A 1 142 ? -26.553 -6.712 28.651 1.00 90.75 142 ILE A CA 1
ATOM 1087 C C . ILE A 1 142 ? -26.405 -7.320 27.251 1.00 90.75 142 ILE A C 1
ATOM 1089 O O . ILE A 1 142 ? -25.292 -7.407 26.740 1.00 90.75 142 ILE A O 1
ATOM 1093 N N . GLN A 1 143 ? -27.512 -7.694 26.601 1.00 91.88 143 GLN A N 1
ATOM 1094 C CA . GLN A 1 143 ? -27.489 -8.242 25.239 1.00 91.88 143 GLN A CA 1
ATOM 1095 C C . GLN A 1 143 ? -26.907 -7.249 24.223 1.00 91.88 143 GLN A C 1
ATOM 1097 O O . GLN A 1 143 ? -26.118 -7.627 23.361 1.00 91.88 143 GLN A O 1
ATOM 1102 N N . GLU A 1 144 ? -27.253 -5.967 24.330 1.00 92.62 144 GLU A N 1
ATOM 1103 C CA . GLU A 1 144 ? -26.685 -4.922 23.471 1.00 92.62 144 GLU A CA 1
ATOM 1104 C C . GLU A 1 144 ? -25.199 -4.673 23.748 1.00 92.62 144 GLU A C 1
ATOM 1106 O O . GLU A 1 144 ? -24.431 -4.484 22.803 1.00 92.62 144 GLU A O 1
ATOM 1111 N N . ALA A 1 145 ? -24.772 -4.744 25.013 1.00 91.94 145 ALA A N 1
ATOM 1112 C CA . ALA A 1 145 ? -23.366 -4.624 25.389 1.00 91.94 145 ALA A CA 1
ATOM 1113 C C . ALA A 1 145 ? -22.532 -5.779 24.813 1.00 91.94 145 ALA A C 1
ATOM 1115 O O . ALA A 1 145 ? -21.459 -5.537 24.260 1.00 91.94 145 ALA A O 1
ATOM 1116 N N . LEU A 1 146 ? -23.052 -7.012 24.868 1.00 92.75 146 LEU A N 1
ATOM 1117 C CA . LEU A 1 146 ? -22.424 -8.179 24.240 1.00 92.75 146 LEU A CA 1
ATOM 1118 C C . LEU A 1 146 ? -22.313 -7.997 22.722 1.00 92.75 146 LEU A C 1
ATOM 1120 O O . LEU A 1 146 ? -21.220 -8.101 22.182 1.00 92.75 146 LEU A O 1
ATOM 1124 N N . ARG A 1 147 ? -23.389 -7.587 22.039 1.00 94.50 147 ARG A N 1
ATOM 1125 C CA . ARG A 1 147 ? -23.343 -7.312 20.588 1.00 94.50 147 ARG A CA 1
ATOM 1126 C C . ARG A 1 147 ? -22.368 -6.194 20.215 1.00 94.50 147 ARG A C 1
ATOM 1128 O O . ARG A 1 147 ? -21.767 -6.227 19.144 1.00 94.50 147 ARG A O 1
ATOM 1135 N N . ALA A 1 148 ? -22.249 -5.151 21.036 1.00 94.38 148 ALA A N 1
ATOM 1136 C CA . ALA A 1 148 ? -21.280 -4.078 20.814 1.00 94.38 148 ALA A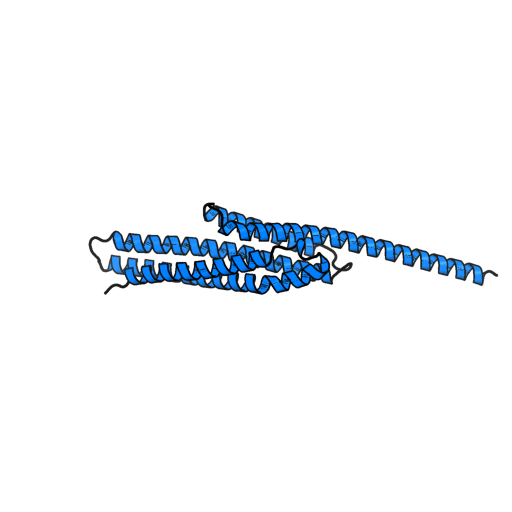 CA 1
ATOM 1137 C C . ALA A 1 148 ? -19.838 -4.576 21.003 1.00 94.38 148 ALA A C 1
ATOM 1139 O O . ALA A 1 148 ? -18.971 -4.243 20.196 1.00 94.38 148 ALA A O 1
ATOM 1140 N N . LYS A 1 149 ? -19.603 -5.421 22.012 1.00 94.38 149 LYS A N 1
ATOM 1141 C CA . LYS A 1 149 ? -18.317 -6.086 22.232 1.00 94.38 149 LYS A CA 1
ATOM 1142 C C . LYS A 1 149 ? -17.955 -7.016 21.069 1.00 94.38 149 LYS A C 1
ATOM 1144 O O . LYS A 1 149 ? -16.854 -6.896 20.545 1.00 94.38 149 LYS A O 1
ATOM 1149 N N . ASP A 1 150 ? -18.874 -7.869 20.621 1.00 95.75 150 ASP A N 1
ATOM 1150 C CA . ASP A 1 150 ? -18.636 -8.805 19.513 1.00 95.75 150 ASP A CA 1
ATOM 1151 C C . ASP A 1 150 ? -18.286 -8.065 18.213 1.00 95.75 150 ASP A C 1
ATOM 1153 O O . ASP A 1 150 ? -17.379 -8.470 17.484 1.00 95.75 150 ASP A O 1
ATOM 1157 N N . ARG A 1 151 ? -18.956 -6.934 17.939 1.00 96.56 151 ARG A N 1
ATOM 1158 C CA . ARG A 1 151 ? -18.616 -6.056 16.806 1.00 96.56 151 ARG A CA 1
ATOM 1159 C C . ARG A 1 151 ? -17.204 -5.488 16.924 1.00 96.56 151 ARG A C 1
ATOM 1161 O O . ARG A 1 151 ? -16.438 -5.593 15.974 1.00 96.56 151 ARG A O 1
ATOM 1168 N N . LEU A 1 152 ? -16.838 -4.954 18.092 1.00 96.62 152 LEU A N 1
ATOM 1169 C CA . LEU A 1 152 ? -15.480 -4.464 18.340 1.00 96.62 152 LEU A CA 1
ATOM 1170 C C . LEU A 1 152 ? -14.429 -5.564 18.138 1.00 96.62 152 LEU A C 1
ATOM 1172 O O . LEU A 1 152 ? -13.381 -5.314 17.546 1.00 96.62 152 LEU A O 1
ATOM 1176 N N . GLU A 1 153 ? -14.691 -6.778 18.621 1.00 96.06 153 GLU A N 1
ATOM 1177 C CA . GLU A 1 153 ? -13.763 -7.901 18.481 1.00 96.06 153 GLU A CA 1
ATOM 1178 C C . GLU A 1 153 ? -13.602 -8.343 17.028 1.00 96.06 153 GLU A C 1
ATOM 1180 O O . GLU A 1 153 ? -12.473 -8.591 16.596 1.00 96.06 153 GLU A O 1
ATOM 1185 N N . LYS A 1 154 ? -14.700 -8.380 16.266 1.00 97.38 154 LYS A N 1
ATOM 1186 C CA . LYS A 1 154 ? -14.671 -8.649 14.827 1.00 97.38 154 LYS A CA 1
ATOM 1187 C C . LYS A 1 154 ? -13.856 -7.594 14.078 1.00 97.38 154 LYS A C 1
ATOM 1189 O O . LYS A 1 154 ? -12.917 -7.953 13.371 1.00 97.38 154 LYS A O 1
ATOM 1194 N N . ASP A 1 155 ? -14.162 -6.315 14.278 1.00 97.31 155 ASP A N 1
ATOM 1195 C CA . ASP A 1 155 ? -13.464 -5.223 13.592 1.00 97.31 155 ASP A CA 1
ATOM 1196 C C . ASP A 1 155 ? -11.970 -5.215 13.952 1.00 97.31 155 ASP A C 1
ATOM 1198 O O . ASP A 1 155 ? -11.107 -4.979 13.104 1.00 97.31 155 ASP A O 1
ATOM 1202 N N . TYR A 1 156 ? -11.636 -5.520 15.213 1.00 96.56 156 TYR A N 1
ATOM 1203 C CA . TYR A 1 156 ? -10.248 -5.616 15.659 1.00 96.56 156 TYR A CA 1
ATOM 1204 C C . TYR A 1 156 ? -9.518 -6.808 15.035 1.00 96.56 156 TYR A C 1
ATOM 1206 O O . TYR A 1 156 ? -8.342 -6.689 14.679 1.00 96.56 156 TYR A O 1
ATOM 1214 N N . PHE A 1 157 ? -10.191 -7.951 14.884 1.00 96.69 157 PHE A N 1
ATOM 1215 C CA . PHE A 1 157 ? -9.632 -9.105 14.188 1.00 96.69 157 PHE A CA 1
ATOM 1216 C C . PHE A 1 157 ? -9.298 -8.766 12.729 1.00 96.69 157 PHE A C 1
ATOM 1218 O O . PHE A 1 157 ? -8.172 -9.026 12.296 1.00 96.69 157 PHE A O 1
ATOM 1225 N N . ASP A 1 158 ? -10.232 -8.131 12.015 1.00 96.31 158 ASP A N 1
ATOM 1226 C CA . ASP A 1 158 ? -10.060 -7.737 10.613 1.00 96.31 158 ASP A CA 1
ATOM 1227 C C . ASP A 1 158 ? -8.917 -6.710 10.463 1.00 96.31 158 ASP A C 1
ATOM 1229 O O . ASP A 1 158 ? -8.032 -6.866 9.614 1.00 96.31 158 ASP A O 1
ATOM 1233 N N . TYR A 1 159 ? -8.844 -5.723 11.367 1.00 95.56 159 TYR A N 1
ATOM 1234 C CA . TYR A 1 159 ? -7.716 -4.790 11.436 1.00 95.56 159 TYR A CA 1
ATOM 1235 C C . TYR A 1 159 ? -6.378 -5.502 11.657 1.00 95.56 159 TYR A C 1
ATOM 1237 O O . TYR A 1 159 ? -5.408 -5.224 10.952 1.00 95.56 159 TYR A O 1
ATOM 1245 N N . ARG A 1 160 ? -6.304 -6.417 12.631 1.00 95.38 160 ARG A N 1
ATOM 1246 C CA . ARG A 1 160 ? -5.060 -7.120 12.970 1.00 95.38 160 ARG A CA 1
ATOM 1247 C C . ARG A 1 160 ? -4.541 -7.924 11.781 1.00 95.38 160 ARG A C 1
ATOM 1249 O O . ARG A 1 160 ? -3.347 -7.865 11.499 1.00 95.38 160 ARG A O 1
ATOM 1256 N N . LEU A 1 161 ? -5.430 -8.629 11.079 1.00 95.69 161 LEU A N 1
ATOM 1257 C CA . LEU A 1 161 ? -5.081 -9.381 9.875 1.00 95.69 161 LEU A CA 1
ATOM 1258 C C . LEU A 1 161 ? -4.523 -8.456 8.783 1.00 95.69 161 LEU A C 1
ATOM 1260 O O . LEU A 1 161 ? -3.481 -8.748 8.198 1.00 95.69 161 LEU A O 1
ATOM 1264 N N . SER A 1 162 ? -5.178 -7.318 8.544 1.00 94.38 162 SER A N 1
ATOM 1265 C CA . SER A 1 162 ? -4.737 -6.347 7.539 1.00 94.38 162 SER A CA 1
ATOM 1266 C C . SER A 1 162 ? -3.407 -5.675 7.900 1.00 94.38 162 SER A C 1
ATOM 1268 O O . SER A 1 162 ? -2.536 -5.539 7.039 1.00 94.38 162 SER A O 1
ATOM 1270 N N . ALA A 1 163 ? -3.207 -5.300 9.165 1.00 93.62 163 ALA A N 1
ATOM 1271 C CA . ALA A 1 163 ? -1.964 -4.692 9.632 1.00 93.62 163 ALA A CA 1
ATOM 1272 C C . ALA A 1 163 ? -0.778 -5.669 9.548 1.00 93.62 163 ALA A C 1
ATOM 1274 O O . ALA A 1 163 ? 0.324 -5.272 9.168 1.00 93.62 163 ALA A O 1
ATOM 1275 N N . GLU A 1 164 ? -0.999 -6.950 9.855 1.00 94.88 164 GLU A N 1
ATOM 1276 C CA . GLU A 1 164 ? 0.015 -7.995 9.706 1.00 94.88 164 GLU A CA 1
ATOM 1277 C C . GLU A 1 164 ? 0.357 -8.250 8.230 1.00 94.88 164 GLU A C 1
ATOM 1279 O O . GLU A 1 164 ? 1.535 -8.322 7.877 1.00 94.88 164 GLU A O 1
ATOM 1284 N N . ALA A 1 165 ? -0.652 -8.319 7.355 1.00 95.94 165 ALA A N 1
ATOM 1285 C CA . ALA A 1 165 ? -0.443 -8.450 5.915 1.00 95.94 165 ALA A CA 1
ATOM 1286 C C . ALA A 1 165 ? 0.375 -7.276 5.349 1.00 95.94 165 ALA A C 1
ATOM 1288 O O . ALA A 1 165 ? 1.342 -7.496 4.619 1.00 95.94 165 ALA A O 1
ATOM 1289 N N . LEU A 1 166 ? 0.052 -6.039 5.745 1.00 95.56 166 LEU A N 1
ATOM 1290 C CA . LEU A 1 166 ? 0.823 -4.851 5.374 1.00 95.56 166 LEU A CA 1
ATOM 1291 C C . LEU A 1 166 ? 2.276 -4.936 5.861 1.00 95.56 166 LEU A C 1
ATOM 1293 O O . LEU A 1 166 ? 3.198 -4.667 5.094 1.00 95.56 166 LEU A O 1
ATOM 1297 N N . ALA A 1 167 ? 2.497 -5.336 7.116 1.00 95.50 167 ALA A N 1
ATOM 1298 C CA . ALA A 1 167 ? 3.840 -5.442 7.678 1.00 95.50 167 ALA A CA 1
ATOM 1299 C C . ALA A 1 167 ? 4.713 -6.470 6.937 1.00 95.50 167 ALA A C 1
ATOM 1301 O O . ALA A 1 167 ? 5.904 -6.217 6.748 1.00 95.50 167 ALA A O 1
ATOM 1302 N N . ARG A 1 168 ? 4.128 -7.591 6.492 1.00 96.12 168 ARG A N 1
ATOM 1303 C CA . ARG A 1 168 ? 4.814 -8.605 5.671 1.00 96.12 168 ARG A CA 1
ATOM 1304 C C . ARG A 1 168 ? 5.135 -8.089 4.267 1.00 96.12 168 ARG A C 1
ATOM 1306 O O . ARG A 1 168 ? 6.226 -8.330 3.766 1.00 96.12 168 ARG A O 1
ATOM 1313 N N . LEU A 1 169 ? 4.225 -7.338 3.645 1.00 96.44 169 LEU A N 1
ATOM 1314 C CA . LEU A 1 169 ? 4.475 -6.736 2.329 1.00 96.44 169 LEU A CA 1
ATOM 1315 C C . LEU A 1 169 ? 5.625 -5.727 2.377 1.00 96.44 169 LEU A C 1
ATOM 1317 O O . LEU A 1 169 ? 6.520 -5.769 1.536 1.00 96.44 169 LEU A O 1
ATOM 1321 N N . LEU A 1 170 ? 5.638 -4.868 3.399 1.00 96.31 170 LEU A N 1
ATOM 1322 C CA . LEU A 1 170 ? 6.717 -3.902 3.619 1.00 96.31 170 LEU A CA 1
ATOM 1323 C C . LEU A 1 170 ? 8.056 -4.580 3.943 1.00 96.31 170 LEU A C 1
ATOM 1325 O O . LEU A 1 170 ? 9.105 -4.037 3.618 1.00 96.31 170 LEU A O 1
ATOM 1329 N N . GLU A 1 171 ? 8.030 -5.763 4.557 1.00 95.56 171 GLU A N 1
ATOM 1330 C CA . GLU A 1 171 ? 9.221 -6.590 4.783 1.00 95.56 171 GLU A CA 1
ATOM 1331 C C . GLU A 1 171 ? 9.764 -7.210 3.493 1.00 95.56 171 GLU A C 1
ATOM 1333 O O . GLU A 1 171 ? 10.975 -7.290 3.338 1.00 95.56 171 GLU A O 1
ATOM 1338 N N . SER A 1 172 ? 8.892 -7.597 2.556 1.00 93.81 172 SER A N 1
ATOM 1339 C CA . SER A 1 172 ? 9.291 -8.150 1.249 1.00 93.81 172 SER A CA 1
ATOM 1340 C C . SER A 1 172 ? 9.673 -7.095 0.201 1.00 93.81 172 SER A C 1
ATOM 1342 O O . SER A 1 172 ? 10.289 -7.419 -0.812 1.00 93.81 172 SER A O 1
ATOM 1344 N N . TYR A 1 173 ? 9.324 -5.824 0.426 1.00 96.31 173 TYR A N 1
ATOM 1345 C CA . TYR A 1 173 ? 9.593 -4.724 -0.507 1.00 96.31 173 TYR A CA 1
ATOM 1346 C C . TYR A 1 173 ? 11.067 -4.602 -0.957 1.00 96.31 173 TYR A C 1
ATOM 1348 O O . TYR A 1 173 ? 11.292 -4.415 -2.159 1.00 96.31 173 TYR A O 1
ATOM 1356 N N . PRO A 1 174 ? 12.078 -4.732 -0.068 1.00 96.44 174 PRO A N 1
ATOM 1357 C CA . PRO A 1 174 ? 13.484 -4.633 -0.458 1.00 96.44 174 PRO A CA 1
ATOM 1358 C C . PRO A 1 174 ? 13.893 -5.627 -1.552 1.00 96.44 174 PRO A C 1
ATOM 1360 O O . PRO A 1 174 ? 14.703 -5.282 -2.412 1.00 96.44 174 PRO A O 1
ATOM 1363 N N . ASP A 1 175 ? 13.307 -6.828 -1.579 1.00 95.81 175 ASP A N 1
ATOM 1364 C CA . ASP A 1 175 ? 13.636 -7.850 -2.577 1.00 95.81 175 ASP A CA 1
ATOM 1365 C C . ASP A 1 175 ? 13.167 -7.440 -3.979 1.00 95.81 175 ASP A C 1
ATOM 1367 O O . ASP A 1 175 ? 13.949 -7.475 -4.935 1.00 95.81 175 ASP A O 1
ATOM 1371 N N . ALA A 1 176 ? 11.917 -6.980 -4.098 1.00 95.25 176 ALA A N 1
ATOM 1372 C CA . ALA A 1 176 ? 11.370 -6.471 -5.357 1.00 95.25 176 ALA A CA 1
ATOM 1373 C C . ALA A 1 176 ? 12.130 -5.218 -5.829 1.00 95.25 176 ALA A C 1
ATOM 1375 O O . ALA A 1 176 ? 12.500 -5.107 -7.001 1.00 95.25 176 ALA A O 1
ATOM 1376 N N . ARG A 1 177 ? 12.445 -4.303 -4.899 1.00 97.12 177 ARG A N 1
ATOM 1377 C CA . ARG A 1 177 ? 13.249 -3.102 -5.170 1.00 97.12 177 ARG A CA 1
ATOM 1378 C C . ARG A 1 177 ? 14.637 -3.463 -5.698 1.00 97.12 177 ARG A C 1
ATOM 1380 O O . ARG A 1 177 ? 15.077 -2.902 -6.698 1.00 97.12 177 ARG A O 1
ATOM 1387 N N . L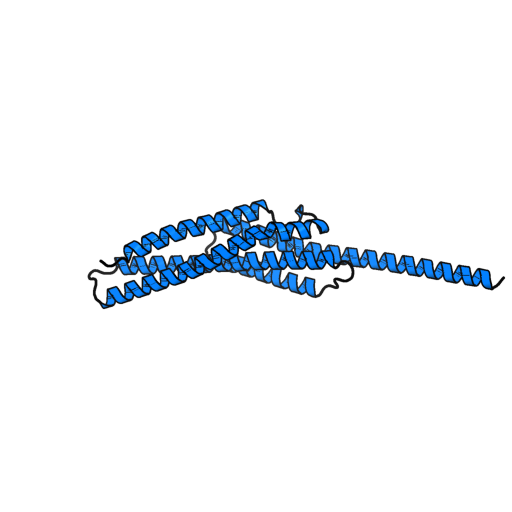YS A 1 178 ? 15.331 -4.404 -5.052 1.00 96.88 178 LYS A N 1
ATOM 1388 C CA . LYS A 1 178 ? 16.691 -4.815 -5.423 1.00 96.88 178 LYS A CA 1
ATOM 1389 C C . LYS A 1 178 ? 16.747 -5.397 -6.832 1.00 96.88 178 LYS A C 1
ATOM 1391 O O . LYS A 1 178 ? 17.665 -5.058 -7.573 1.00 96.88 178 LYS A O 1
ATOM 1396 N N . LYS A 1 179 ? 15.777 -6.237 -7.211 1.00 95.81 179 LYS A N 1
ATOM 1397 C CA . LYS A 1 179 ? 15.692 -6.811 -8.565 1.00 95.81 179 LYS A CA 1
ATOM 1398 C C . LYS A 1 179 ? 15.590 -5.722 -9.631 1.00 95.81 179 LYS A C 1
ATOM 1400 O O . LYS A 1 179 ? 16.368 -5.721 -10.580 1.00 95.81 179 LYS A O 1
ATOM 1405 N N . LEU A 1 180 ? 14.682 -4.765 -9.446 1.00 97.06 180 LEU A N 1
ATOM 1406 C CA . LEU A 1 180 ? 14.475 -3.686 -10.411 1.00 97.06 180 LEU A CA 1
ATOM 1407 C C . LEU A 1 180 ? 15.630 -2.671 -10.426 1.00 97.06 180 LEU A C 1
ATOM 1409 O O . LEU A 1 180 ? 16.003 -2.171 -11.490 1.00 97.06 180 LEU A O 1
ATOM 1413 N N . ALA A 1 181 ? 16.257 -2.412 -9.275 1.00 96.38 181 ALA A N 1
ATOM 1414 C CA . ALA A 1 181 ? 17.387 -1.490 -9.158 1.00 96.38 181 ALA A CA 1
ATOM 1415 C C . ALA A 1 181 ? 18.578 -1.876 -10.052 1.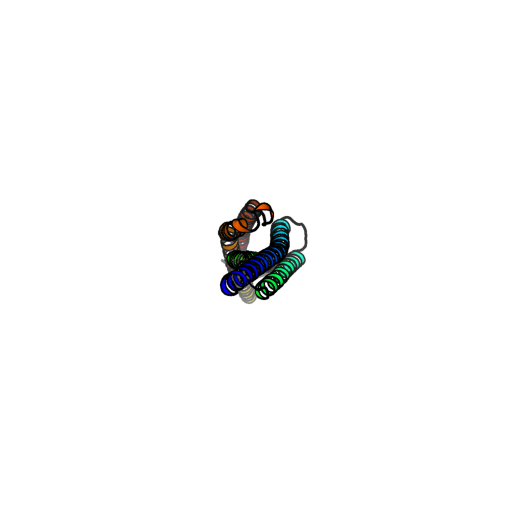00 96.38 181 ALA A C 1
ATOM 1417 O O . ALA A 1 181 ? 19.315 -0.992 -10.485 1.00 96.38 181 ALA A O 1
ATOM 1418 N N . LEU A 1 182 ? 18.743 -3.165 -10.376 1.00 94.94 182 LEU A N 1
ATOM 1419 C CA . LEU A 1 182 ? 19.765 -3.646 -11.315 1.00 94.94 182 LEU A CA 1
ATOM 1420 C C . LEU A 1 182 ? 19.554 -3.140 -12.752 1.00 94.94 182 LEU A C 1
ATOM 1422 O O . LEU A 1 182 ? 20.491 -3.164 -13.548 1.00 94.94 182 LEU A O 1
ATOM 1426 N N . HIS A 1 183 ? 18.342 -2.693 -13.092 1.00 94.06 183 HIS A N 1
ATOM 1427 C CA . HIS A 1 183 ? 17.982 -2.254 -14.438 1.00 94.06 183 HIS A CA 1
ATOM 1428 C C . HIS A 1 183 ? 17.814 -0.737 -14.570 1.00 94.06 183 HIS A C 1
ATOM 1430 O O . HIS A 1 183 ? 18.199 -0.180 -15.598 1.00 94.06 183 HIS A O 1
ATOM 1436 N N . VAL A 1 184 ? 17.249 -0.074 -13.556 1.00 93.19 184 VAL A N 1
ATOM 1437 C CA . VAL A 1 184 ? 16.918 1.367 -13.608 1.00 93.19 184 VAL A CA 1
ATOM 1438 C C . VAL A 1 184 ? 17.710 2.219 -12.610 1.00 93.19 184 VAL A C 1
ATOM 1440 O O . VAL A 1 184 ? 17.677 3.440 -12.681 1.00 93.19 184 VAL A O 1
ATOM 1443 N N . GLY A 1 185 ? 18.470 1.592 -11.708 1.00 91.56 185 GLY A N 1
ATOM 1444 C CA . GLY A 1 185 ? 19.163 2.269 -10.614 1.00 91.56 185 GLY A CA 1
ATOM 1445 C C . GLY A 1 185 ? 18.255 2.502 -9.402 1.00 91.56 185 GLY A C 1
ATOM 1446 O O . GLY A 1 185 ? 17.100 2.897 -9.517 1.00 91.56 185 GLY A O 1
ATOM 1447 N N . GLY A 1 186 ? 18.782 2.263 -8.199 1.00 91.94 186 GLY A N 1
ATOM 1448 C CA . GLY A 1 186 ? 17.987 2.308 -6.963 1.00 91.94 186 GLY A CA 1
ATOM 1449 C C . GLY A 1 186 ? 17.525 3.701 -6.519 1.00 91.94 186 GLY A C 1
ATOM 1450 O O . GLY A 1 186 ? 16.671 3.780 -5.640 1.00 91.94 186 GLY A O 1
ATOM 1451 N N . ALA A 1 187 ? 18.079 4.775 -7.093 1.00 91.38 187 ALA A N 1
ATOM 1452 C CA . ALA A 1 187 ? 17.719 6.159 -6.766 1.00 91.38 187 ALA A CA 1
ATOM 1453 C C . ALA A 1 187 ? 16.348 6.576 -7.325 1.00 91.38 187 ALA A C 1
ATOM 1455 O O . ALA A 1 187 ? 15.732 7.481 -6.778 1.00 91.38 187 ALA A O 1
ATOM 1456 N N . LEU A 1 188 ? 15.870 5.903 -8.378 1.00 91.00 188 LEU A N 1
ATOM 1457 C CA . LEU A 1 188 ? 14.539 6.126 -8.958 1.00 91.00 188 LEU A CA 1
ATOM 1458 C C . LEU A 1 188 ? 13.424 5.393 -8.199 1.00 91.00 188 LEU A C 1
ATOM 1460 O O . LEU A 1 188 ? 12.250 5.578 -8.498 1.00 91.00 188 LEU A O 1
ATOM 1464 N N . LEU A 1 189 ? 13.785 4.523 -7.254 1.00 96.31 189 LEU A N 1
ATOM 1465 C CA . LEU A 1 189 ? 12.845 3.666 -6.540 1.00 96.31 189 LEU A CA 1
ATOM 1466 C C . LEU A 1 189 ? 12.542 4.235 -5.159 1.00 96.31 189 LEU A C 1
ATOM 1468 O O . LEU A 1 189 ? 13.430 4.793 -4.513 1.00 96.31 189 LEU A O 1
ATOM 1472 N N . ALA A 1 190 ? 11.321 4.006 -4.670 1.00 94.44 190 ALA A N 1
ATOM 1473 C CA . ALA A 1 190 ? 10.922 4.470 -3.343 1.00 94.44 190 ALA A CA 1
ATOM 1474 C C . ALA A 1 190 ? 11.880 3.959 -2.254 1.00 94.44 190 ALA A C 1
ATOM 1476 O O . ALA A 1 190 ? 12.400 2.833 -2.322 1.00 94.44 190 ALA A O 1
ATOM 1477 N N . ASP A 1 191 ? 12.113 4.802 -1.252 1.00 93.56 191 ASP A N 1
ATOM 1478 C CA . ASP A 1 191 ? 13.173 4.596 -0.276 1.00 93.56 191 ASP A CA 1
ATOM 1479 C C . ASP A 1 191 ? 12.884 3.397 0.641 1.00 93.56 191 ASP A C 1
ATOM 1481 O O . ASP A 1 191 ? 11.802 3.223 1.209 1.00 93.56 191 ASP A O 1
ATOM 1485 N N . GLU A 1 192 ? 13.900 2.562 0.812 1.00 92.50 192 GLU A N 1
ATOM 1486 C CA . GLU A 1 192 ? 13.853 1.374 1.653 1.00 92.50 192 GLU A CA 1
ATOM 1487 C C . GLU A 1 192 ? 13.792 1.732 3.145 1.00 92.50 192 GLU A C 1
ATOM 1489 O O . GLU A 1 192 ? 13.105 1.062 3.927 1.00 92.50 192 GLU A O 1
ATOM 1494 N N . ALA A 1 193 ? 14.443 2.828 3.551 1.00 93.06 193 ALA A N 1
ATOM 1495 C CA . ALA A 1 193 ? 14.348 3.316 4.923 1.00 93.06 193 ALA A CA 1
ATOM 1496 C C . ALA A 1 193 ? 12.941 3.859 5.226 1.00 93.06 193 ALA A C 1
ATOM 1498 O O . ALA A 1 193 ? 12.417 3.649 6.330 1.00 93.06 193 ALA A O 1
ATOM 1499 N N . ALA A 1 194 ? 12.285 4.480 4.240 1.00 92.25 194 ALA A N 1
ATOM 1500 C CA . ALA A 1 194 ? 10.885 4.883 4.338 1.00 92.25 194 ALA A CA 1
ATOM 1501 C C . ALA A 1 194 ? 9.949 3.669 4.487 1.00 92.25 194 ALA A C 1
ATOM 1503 O O . ALA A 1 194 ? 9.110 3.670 5.393 1.00 92.25 194 ALA A O 1
ATOM 1504 N N . ALA A 1 195 ? 10.148 2.603 3.703 1.00 93.00 195 ALA A N 1
ATOM 1505 C CA . ALA A 1 195 ? 9.388 1.353 3.830 1.00 93.00 195 ALA A CA 1
ATOM 1506 C C . ALA A 1 195 ? 9.580 0.686 5.207 1.00 93.00 195 ALA A C 1
ATOM 1508 O O . ALA A 1 195 ? 8.612 0.291 5.864 1.00 93.00 195 ALA A O 1
ATOM 1509 N N . THR A 1 196 ? 10.820 0.636 5.701 1.00 94.25 196 THR A N 1
ATOM 1510 C CA . THR A 1 196 ? 11.148 0.120 7.042 1.00 94.25 196 THR A CA 1
ATOM 1511 C C . THR A 1 196 ? 10.464 0.938 8.139 1.00 94.25 196 THR A C 1
ATOM 1513 O O . THR A 1 196 ? 9.890 0.389 9.086 1.00 94.25 196 THR A O 1
ATOM 1516 N N . SER A 1 197 ? 10.478 2.264 8.002 1.00 93.19 197 SER A N 1
ATOM 1517 C CA . SER A 1 197 ? 9.809 3.173 8.932 1.00 93.19 197 SER A CA 1
ATOM 1518 C C . SER A 1 197 ? 8.291 2.989 8.910 1.00 93.19 197 SER A C 1
ATOM 1520 O O . SER A 1 197 ? 7.671 2.935 9.974 1.00 93.19 197 SER A O 1
ATOM 1522 N N . ALA A 1 198 ? 7.695 2.828 7.726 1.00 92.31 198 ALA A N 1
ATOM 1523 C CA . ALA A 1 198 ? 6.275 2.519 7.569 1.00 92.31 198 ALA A CA 1
ATOM 1524 C C . ALA A 1 198 ? 5.911 1.192 8.247 1.00 92.31 198 ALA A C 1
ATOM 1526 O O . ALA A 1 198 ? 4.952 1.134 9.016 1.00 92.31 198 ALA A O 1
ATOM 1527 N N . ARG A 1 199 ? 6.732 0.145 8.079 1.00 94.50 199 ARG A N 1
ATOM 1528 C CA . ARG A 1 199 ? 6.517 -1.152 8.742 1.00 94.50 199 ARG A CA 1
ATOM 1529 C C . ARG A 1 199 ? 6.507 -1.006 10.257 1.00 94.50 199 ARG A C 1
ATOM 1531 O O . ARG A 1 199 ? 5.610 -1.517 10.928 1.00 94.50 199 ARG A O 1
ATOM 1538 N N . ARG A 1 200 ? 7.484 -0.281 10.805 1.00 93.75 200 ARG A N 1
ATOM 1539 C CA . ARG A 1 200 ? 7.558 -0.018 12.246 1.00 93.75 200 ARG A CA 1
ATOM 1540 C C . ARG A 1 200 ? 6.308 0.709 12.745 1.00 93.75 200 ARG A C 1
ATOM 1542 O O . ARG A 1 200 ? 5.732 0.293 13.747 1.00 93.75 200 ARG A O 1
ATOM 1549 N N . ARG A 1 201 ? 5.846 1.741 12.033 1.00 90.12 201 ARG A N 1
ATOM 1550 C CA . ARG A 1 201 ? 4.629 2.485 12.397 1.00 90.12 201 ARG A CA 1
ATOM 1551 C C . ARG A 1 201 ? 3.365 1.633 12.327 1.00 90.12 201 ARG A C 1
ATOM 1553 O O . ARG A 1 201 ? 2.523 1.759 13.221 1.00 90.12 201 ARG A O 1
ATOM 1560 N N . ALA A 1 202 ? 3.241 0.761 11.329 1.00 90.50 202 ALA A N 1
ATOM 1561 C CA . ALA A 1 202 ? 2.128 -0.177 11.223 1.00 90.50 202 ALA A CA 1
ATOM 1562 C C . ALA A 1 202 ? 2.085 -1.123 12.437 1.00 90.50 202 ALA A C 1
ATOM 1564 O O . ALA A 1 202 ? 1.048 -1.246 13.091 1.00 90.50 202 ALA A O 1
ATOM 1565 N N . LEU A 1 203 ? 3.230 -1.710 12.806 1.00 93.06 203 LEU A N 1
ATOM 1566 C CA . LEU A 1 203 ? 3.351 -2.599 13.968 1.00 93.06 203 LEU A CA 1
ATOM 1567 C C . LEU A 1 203 ? 3.087 -1.874 15.294 1.00 93.06 203 LEU A C 1
ATOM 1569 O O . LEU A 1 203 ? 2.365 -2.386 16.151 1.00 93.06 203 LEU A O 1
ATOM 1573 N N . ASP A 1 204 ? 3.630 -0.671 15.469 1.00 92.19 204 ASP A N 1
ATOM 1574 C CA . ASP A 1 204 ? 3.416 0.117 16.684 1.00 92.19 204 ASP A CA 1
ATOM 1575 C C . ASP A 1 204 ? 1.958 0.579 16.807 1.00 92.19 204 ASP A C 1
ATOM 1577 O O . ASP A 1 204 ? 1.394 0.567 17.901 1.00 92.19 204 ASP A O 1
ATOM 1581 N N . SER A 1 205 ? 1.310 0.926 15.691 1.00 88.94 205 SER A N 1
ATOM 1582 C CA . SER A 1 205 ? -0.127 1.222 15.668 1.00 88.94 205 SER A CA 1
ATOM 1583 C C . SER A 1 205 ? -0.956 0.000 16.049 1.00 88.94 205 SER A C 1
ATOM 1585 O O . SER A 1 205 ? -1.870 0.129 16.862 1.00 88.94 205 SER A O 1
ATOM 1587 N N . ALA A 1 206 ? -0.591 -1.183 15.550 1.00 90.44 206 ALA A N 1
ATOM 1588 C CA . ALA A 1 206 ? -1.281 -2.419 15.892 1.00 90.44 206 ALA A CA 1
ATOM 1589 C C . ALA A 1 206 ? -1.167 -2.757 17.385 1.00 90.44 206 ALA A C 1
ATOM 1591 O O . ALA A 1 206 ? -2.163 -3.112 18.017 1.00 90.44 206 ALA A O 1
ATOM 1592 N N . ARG A 1 207 ? 0.022 -2.573 17.975 1.00 93.31 207 ARG A N 1
ATOM 1593 C CA . ARG A 1 207 ? 0.251 -2.741 19.421 1.00 93.31 207 ARG A CA 1
ATOM 1594 C C . ARG A 1 207 ? -0.560 -1.751 20.253 1.00 93.31 207 ARG A C 1
ATOM 1596 O O . ARG A 1 207 ? -1.173 -2.150 21.241 1.00 93.31 207 ARG A O 1
ATOM 1603 N N . ARG A 1 208 ? -0.591 -0.472 19.859 1.00 90.75 208 ARG A N 1
ATOM 1604 C CA . ARG A 1 208 ? -1.393 0.549 20.555 1.00 90.75 208 ARG A CA 1
ATOM 1605 C C . ARG A 1 208 ? -2.879 0.203 20.530 1.00 90.75 208 ARG A C 1
ATOM 1607 O O . ARG A 1 208 ? -3.509 0.191 21.585 1.00 90.75 208 ARG A O 1
ATOM 1614 N N . LEU A 1 209 ? -3.409 -0.144 19.356 1.00 90.75 209 LEU A N 1
ATOM 1615 C CA . LEU A 1 209 ? -4.824 -0.479 19.211 1.00 90.75 209 LEU A CA 1
ATOM 1616 C C . LEU A 1 209 ? -5.187 -1.757 19.980 1.00 90.75 209 LEU A C 1
ATOM 1618 O O . LEU A 1 209 ? -6.251 -1.819 20.585 1.00 90.75 209 LEU A O 1
ATOM 1622 N N . ALA A 1 210 ? -4.281 -2.739 20.053 1.00 92.62 210 ALA A N 1
ATOM 1623 C CA . ALA A 1 210 ? -4.459 -3.914 20.908 1.00 92.62 210 ALA A CA 1
ATOM 1624 C C . ALA A 1 210 ? -4.685 -3.528 22.381 1.00 92.62 210 ALA A C 1
ATOM 1626 O O . ALA A 1 210 ? -5.611 -4.026 23.018 1.00 92.62 210 ALA A O 1
ATOM 1627 N N . GLY A 1 211 ? -3.880 -2.601 22.914 1.00 92.69 211 GLY A N 1
ATOM 1628 C CA . GLY A 1 211 ? -4.038 -2.102 24.283 1.00 92.69 211 GLY A CA 1
ATOM 1629 C C . GLY A 1 211 ? -5.301 -1.256 24.498 1.00 92.69 211 GLY A C 1
ATOM 1630 O O . GLY A 1 211 ? -5.848 -1.216 25.600 1.00 92.69 211 GLY A O 1
ATOM 1631 N N . GLU A 1 212 ? -5.793 -0.562 23.471 1.00 90.44 212 GLU A N 1
ATOM 1632 C CA . GLU A 1 212 ? -7.082 0.147 23.512 1.00 90.44 212 GLU A CA 1
ATOM 1633 C C . GLU A 1 212 ? -8.267 -0.820 23.556 1.00 90.44 212 GLU A C 1
ATOM 1635 O O . GLU A 1 212 ? -9.126 -0.686 24.431 1.00 90.44 212 GLU A O 1
ATOM 1640 N N . VAL A 1 213 ? -8.262 -1.830 22.684 1.00 92.12 213 VAL A N 1
ATOM 1641 C CA . VAL A 1 213 ? -9.295 -2.872 22.630 1.00 92.12 213 VAL A CA 1
ATOM 1642 C C . VAL A 1 213 ? -9.311 -3.697 23.911 1.00 92.12 213 VAL A C 1
ATOM 1644 O O . VAL A 1 213 ? -10.383 -3.979 24.436 1.00 92.12 213 VAL A O 1
ATOM 1647 N N . GLU A 1 214 ? -8.151 -4.029 24.477 1.00 92.56 214 GLU A N 1
ATOM 1648 C CA . GLU A 1 214 ? -8.095 -4.767 25.741 1.00 92.56 214 GLU A CA 1
ATOM 1649 C C . GLU A 1 214 ? -8.712 -3.968 26.898 1.00 92.56 214 GLU A C 1
ATOM 1651 O O . GLU A 1 214 ? -9.529 -4.487 27.660 1.00 92.56 214 GLU A O 1
ATOM 1656 N N . ARG A 1 215 ? -8.436 -2.660 26.976 1.00 90.62 215 ARG A N 1
ATOM 1657 C CA . ARG A 1 215 ? -9.116 -1.776 27.937 1.00 90.62 215 ARG A CA 1
ATOM 1658 C C . ARG A 1 215 ? -10.628 -1.737 27.703 1.00 90.62 215 ARG A C 1
ATOM 1660 O O . ARG A 1 215 ? -11.389 -1.702 28.665 1.00 90.62 215 ARG A O 1
ATOM 1667 N N . ALA A 1 216 ? -11.076 -1.742 26.450 1.00 89.19 216 ALA A N 1
ATOM 1668 C CA . ALA A 1 216 ? -12.497 -1.761 26.111 1.00 89.19 216 ALA A CA 1
ATOM 1669 C C . ALA A 1 216 ? -13.182 -3.080 26.510 1.00 89.19 216 ALA A C 1
ATOM 1671 O O . ALA A 1 216 ? -14.278 -3.062 27.071 1.00 89.19 216 ALA A O 1
ATOM 1672 N N . ARG A 1 217 ? -12.512 -4.223 26.313 1.00 88.31 217 ARG A N 1
ATOM 1673 C CA . ARG A 1 217 ? -12.987 -5.539 26.772 1.00 88.31 217 ARG A CA 1
ATOM 1674 C C . ARG A 1 217 ? -13.190 -5.577 28.278 1.00 88.31 217 ARG A C 1
ATOM 1676 O O . ARG A 1 217 ? -14.201 -6.101 28.736 1.00 88.31 217 ARG A O 1
ATOM 1683 N N . GLN A 1 218 ? -12.266 -4.991 29.036 1.00 88.81 218 GLN A N 1
ATOM 1684 C CA . GLN A 1 218 ? -12.357 -4.923 30.495 1.00 88.81 218 GLN A CA 1
ATOM 1685 C C . GLN A 1 218 ? -13.536 -4.067 30.973 1.00 88.81 218 GLN A C 1
ATOM 1687 O O . GLN A 1 218 ? -14.133 -4.382 31.998 1.00 88.81 218 GLN A O 1
ATOM 1692 N N . LEU A 1 219 ? -13.929 -3.031 30.221 1.00 82.44 219 LEU A N 1
ATOM 1693 C CA . LEU A 1 219 ? -15.142 -2.259 30.523 1.00 82.44 219 LEU A CA 1
ATOM 1694 C C . LEU A 1 219 ? -16.407 -3.110 30.371 1.00 82.44 219 LEU A C 1
ATOM 1696 O O . LEU A 1 219 ? -17.319 -3.010 31.188 1.00 82.44 219 LEU A O 1
ATOM 1700 N N . ALA A 1 220 ? -16.450 -3.947 29.336 1.00 73.50 220 ALA A N 1
ATOM 1701 C CA . ALA A 1 220 ? -17.579 -4.817 29.019 1.00 73.50 220 ALA A CA 1
ATOM 1702 C C . ALA A 1 220 ? -17.541 -6.173 29.749 1.00 73.50 220 ALA A C 1
ATOM 1704 O O . ALA A 1 220 ? -18.389 -7.029 29.492 1.00 73.50 220 ALA A O 1
ATOM 1705 N N . ALA A 1 221 ? -16.580 -6.390 30.654 1.00 73.75 221 ALA A N 1
ATOM 1706 C CA . ALA A 1 221 ? -16.560 -7.551 31.533 1.00 73.75 221 ALA A CA 1
ATOM 1707 C C . ALA A 1 221 ? -17.689 -7.407 32.566 1.00 73.75 221 ALA A C 1
ATOM 1709 O O . ALA A 1 221 ? -17.515 -6.850 33.650 1.00 73.75 221 ALA A O 1
ATOM 1710 N N . VAL A 1 222 ? -18.887 -7.853 32.190 1.00 58.53 222 VAL A N 1
ATOM 1711 C CA . VAL A 1 222 ? -20.025 -7.969 33.103 1.00 58.53 222 VAL A CA 1
ATOM 1712 C C . VAL A 1 222 ? -19.640 -8.995 34.173 1.00 58.53 222 VAL A C 1
ATOM 1714 O O . VAL A 1 222 ? -19.392 -10.154 33.848 1.00 58.53 222 VAL A O 1
ATOM 1717 N N . ARG A 1 223 ? -19.526 -8.540 35.425 1.00 51.19 223 ARG A N 1
ATOM 1718 C CA . ARG A 1 223 ? -19.567 -9.409 36.607 1.00 51.19 223 ARG A CA 1
ATOM 1719 C C . ARG A 1 223 ? -21.015 -9.687 36.969 1.00 51.19 223 ARG A C 1
ATOM 1721 O O . ARG A 1 223 ? -21.815 -8.726 36.863 1.00 51.19 223 ARG A O 1
#